Protein AF-A0A2P2HVM8-F1 (afdb_monomer_lite)

Organism: NCBI:txid1518452

Radius of gyration: 34.57 Å; chains: 1; bounding box: 79×68×115 Å

Foldseek 3Di:
DVVVVVVVVVVVVVVVVVVVVVVVVVVVVVVVVVVVVVVVVVVVVVVVVVVVVVVVVVVVVVVVVVVVVVVVVVVVVVVVVVVVVVVVPDDDDDDDDDDDDDDDDPVVVVVVVVVVVPQDPVNVVVVVVVVCCVLPPDDDPPPDDPVRVVVVVVVVVVVVVVVVVVVVVVVVVVVVVVVVVVVVLVVVLQVQLVVCVVVVHHSCQRVDPDHHDDD

Sequence (215 aa):
MKMSELDEQLAEYIAEWRKQRQKEEDELNKLKDKQAKRKILRAEEEKKLSEQKRSEEERKMREESDRKAREQEEKRKRLEEVEKKRQAMMKPSDGVKKFGAKGGDKLSNIQAAKSELGKTKEQLAEEKVIAMSIRVQPLNLDGLQPSQLRSKADAMWILVVKLETEKYDMEERMKRQDYDLKELRERQKQQLRQKALKKGLDVEALTGKHPPKIQ

InterPro domains:
  IPR001978 Troponin [PF00992] (109-186)
  IPR027707 Troponin T [PTHR11521] (5-199)
  IPR038077 Troponin domain superfamily [G3DSA:1.20.5.350] (104-205)
  IPR038077 Troponin domain superfamily [SSF90250] (105-215)

Secondary structure (DSSP, 8-state):
-HHHHHHHHHHHHHHHHHHHHHHHHHHHHHHHHHHHHHHHHHHHHHHHHHHHHHHHHHHHHHHHHHHHHHHHHHHHHHHHHHHHHHHTT---------------TTSHHHHHHHHHTT--HHHHHHHHHHHHHHHS-----TT--HHHHHHHHHHHHHHHHHHHHHHHHHHHHHHHHHHHHHHHHHHHHHHHHHHHHHTT--TTTTTSSSPPPP-

pLDDT: mean 78.26, std 15.84, range [29.64, 95.06]

Structure (mmCIF, N/CA/C/O backbone):
data_AF-A0A2P2HVM8-F1
#
_entry.id   AF-A0A2P2HVM8-F1
#
loop_
_atom_site.group_PDB
_atom_site.id
_atom_site.type_symbol
_atom_site.label_atom_id
_atom_site.label_alt_id
_atom_site.label_comp_id
_atom_site.label_asym_id
_atom_site.label_entity_id
_atom_site.label_seq_id
_atom_site.pdbx_PDB_ins_code
_atom_site.Cartn_x
_atom_site.Cartn_y
_atom_site.Cartn_z
_atom_site.occupancy
_atom_site.B_iso_or_equiv
_atom_site.auth_seq_id
_atom_site.auth_comp_id
_atom_site.auth_asym_id
_atom_site.auth_atom_id
_atom_site.pdbx_PDB_model_num
ATOM 1 N N . MET A 1 1 ? -2.941 -19.380 -60.100 1.00 56.53 1 MET A N 1
ATOM 2 C CA . MET A 1 1 ? -3.760 -20.023 -59.050 1.00 56.53 1 MET A CA 1
ATOM 3 C C . MET A 1 1 ? -3.026 -20.050 -57.713 1.00 56.53 1 MET A C 1
ATOM 5 O O . MET A 1 1 ? -3.445 -19.313 -56.846 1.00 56.53 1 MET A O 1
ATOM 9 N N . LYS A 1 2 ? -1.874 -20.721 -57.557 1.00 57.56 2 LYS A N 1
ATOM 10 C CA . LYS A 1 2 ? -1.161 -20.785 -56.254 1.00 57.56 2 LYS A CA 1
ATOM 11 C C . LYS A 1 2 ? -0.742 -19.447 -55.610 1.00 57.56 2 LYS A C 1
ATOM 13 O O . LYS A 1 2 ? -0.613 -19.388 -54.398 1.00 57.56 2 LYS A O 1
ATOM 18 N N . MET A 1 3 ? -0.495 -18.394 -56.395 1.00 57.78 3 MET A N 1
ATOM 19 C CA . MET A 1 3 ? -0.143 -17.072 -55.845 1.00 57.78 3 MET A CA 1
ATOM 20 C C . MET A 1 3 ? -1.360 -16.322 -55.286 1.00 57.78 3 MET A C 1
ATOM 22 O O . MET A 1 3 ? -1.223 -15.656 -54.272 1.00 57.78 3 MET A O 1
ATOM 26 N N . SER A 1 4 ? -2.554 -16.483 -55.876 1.00 72.31 4 SER A N 1
ATOM 27 C CA . SER A 1 4 ? -3.752 -15.804 -55.363 1.00 72.31 4 SER A CA 1
ATOM 28 C C . SER A 1 4 ? -4.250 -16.431 -54.064 1.00 72.31 4 SER A C 1
ATOM 30 O O . SER A 1 4 ? -4.659 -15.700 -53.181 1.00 72.31 4 SER A O 1
ATOM 32 N N . GLU A 1 5 ? -4.151 -17.757 -53.912 1.00 76.12 5 GLU A N 1
ATOM 33 C CA . GLU A 1 5 ? -4.476 -18.448 -52.650 1.00 76.12 5 GLU A CA 1
ATOM 34 C C . GLU A 1 5 ? -3.560 -18.005 -51.498 1.00 76.12 5 GLU A C 1
ATOM 36 O O . GLU A 1 5 ? -4.005 -17.883 -50.360 1.00 76.12 5 GLU A O 1
ATOM 41 N N . LEU A 1 6 ? -2.283 -17.730 -51.789 1.00 76.94 6 LEU A N 1
ATOM 42 C CA . LEU A 1 6 ? -1.328 -17.242 -50.795 1.00 76.94 6 LEU A CA 1
ATOM 43 C C . LEU A 1 6 ? -1.627 -15.791 -50.383 1.00 76.94 6 LEU A C 1
ATOM 45 O O . LEU A 1 6 ? -1.553 -15.460 -49.200 1.00 76.94 6 LEU A O 1
ATOM 49 N N . ASP A 1 7 ? -1.998 -14.944 -51.346 1.00 82.56 7 ASP A N 1
ATOM 50 C CA . ASP A 1 7 ? -2.412 -13.561 -51.089 1.00 82.56 7 ASP A CA 1
ATOM 51 C C . ASP A 1 7 ? -3.722 -13.501 -50.279 1.00 82.56 7 ASP A C 1
ATO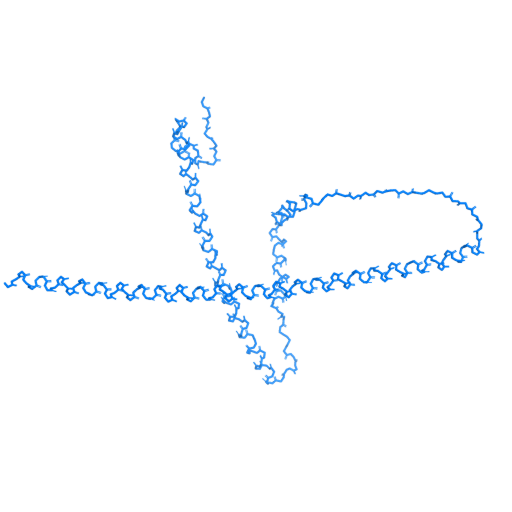M 53 O O . ASP A 1 7 ? -3.865 -12.664 -49.387 1.00 82.56 7 ASP A O 1
ATOM 57 N N . GLU A 1 8 ? -4.657 -14.419 -50.538 1.00 87.44 8 GLU A N 1
ATOM 58 C CA . GLU A 1 8 ? -5.935 -14.532 -49.825 1.00 87.44 8 GLU A CA 1
ATOM 59 C C . GLU A 1 8 ? -5.730 -14.996 -48.373 1.00 87.44 8 GLU A C 1
ATOM 61 O O . GLU A 1 8 ? -6.229 -14.361 -47.442 1.00 87.44 8 GLU A O 1
ATOM 66 N N . GLN A 1 9 ? -4.885 -16.011 -48.154 1.00 83.75 9 GLN A N 1
ATOM 67 C CA . GLN A 1 9 ? -4.488 -16.454 -46.810 1.00 83.75 9 GLN A CA 1
ATOM 68 C C . GLN A 1 9 ? -3.770 -15.355 -46.016 1.00 83.75 9 GLN A C 1
ATOM 70 O O . GLN A 1 9 ? -3.994 -15.195 -44.813 1.00 83.75 9 GLN A O 1
ATOM 75 N N . LEU A 1 10 ? -2.912 -14.568 -46.672 1.00 86.88 10 LEU A N 1
ATOM 76 C CA . LEU A 1 10 ? -2.232 -13.446 -46.030 1.00 86.88 10 LEU A CA 1
ATOM 77 C C . LEU A 1 10 ? -3.223 -12.334 -45.649 1.00 86.88 10 LEU A C 1
ATOM 79 O O . LEU A 1 10 ? -3.111 -11.754 -44.566 1.00 86.88 10 LEU A O 1
ATOM 83 N N . ALA A 1 11 ? -4.205 -12.049 -46.508 1.00 89.94 11 ALA A N 1
ATOM 84 C CA . ALA A 1 11 ? -5.253 -11.072 -46.234 1.00 89.94 11 ALA A CA 1
ATOM 85 C C . ALA A 1 11 ? -6.136 -11.489 -45.044 1.00 89.94 11 ALA A C 1
ATOM 87 O O . ALA A 1 11 ? -6.407 -10.659 -44.169 1.00 89.94 11 ALA A O 1
ATOM 88 N N . GLU A 1 12 ? -6.523 -12.765 -44.965 1.00 90.12 12 GLU A N 1
ATOM 89 C CA . GLU A 1 12 ? -7.270 -13.321 -43.830 1.00 90.12 12 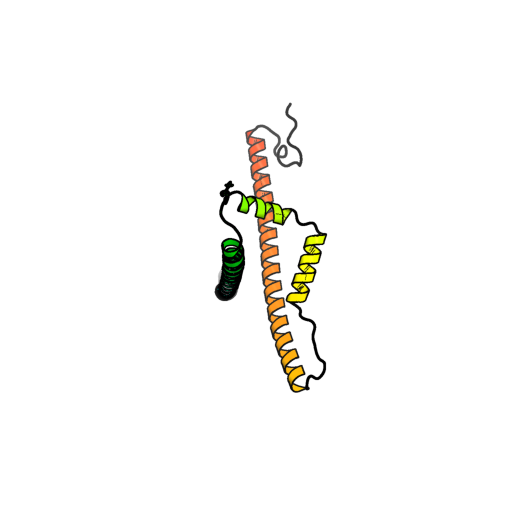GLU A CA 1
ATOM 90 C C . GLU A 1 12 ? -6.467 -13.248 -42.526 1.00 90.12 12 GLU A C 1
ATOM 92 O O . GLU A 1 12 ? -6.972 -12.740 -41.522 1.00 90.12 12 GLU A O 1
ATOM 97 N N . TYR A 1 13 ? -5.186 -13.632 -42.548 1.00 88.44 13 TYR A N 1
ATOM 98 C CA . TYR A 1 13 ? -4.311 -13.546 -41.375 1.00 88.44 13 TYR A CA 1
ATOM 99 C C . TYR A 1 13 ? -4.151 -12.103 -40.865 1.00 88.44 13 TYR A C 1
ATOM 101 O O . TYR A 1 13 ? -4.220 -11.839 -39.662 1.00 88.44 13 TYR A O 1
ATOM 109 N N . ILE A 1 14 ? -3.991 -11.132 -41.773 1.00 89.69 14 ILE A N 1
ATOM 110 C CA . ILE A 1 14 ? -3.923 -9.708 -41.411 1.00 89.69 14 ILE A CA 1
ATOM 111 C C . ILE A 1 14 ? -5.253 -9.232 -40.807 1.00 89.69 14 ILE A C 1
ATOM 113 O O . ILE A 1 14 ? -5.248 -8.454 -39.846 1.00 89.69 14 ILE A O 1
ATOM 117 N N . ALA A 1 15 ? -6.391 -9.676 -41.347 1.00 92.06 15 ALA A N 1
ATOM 118 C CA . ALA A 1 15 ? -7.710 -9.320 -40.835 1.00 92.06 15 ALA A CA 1
ATOM 119 C C . ALA A 1 15 ? -7.953 -9.892 -39.428 1.00 92.06 15 ALA A C 1
ATOM 121 O O . ALA A 1 15 ? -8.414 -9.164 -38.541 1.00 92.06 15 ALA A O 1
ATOM 122 N N . GLU A 1 16 ? -7.588 -11.153 -39.189 1.00 89.25 16 GLU A N 1
ATOM 123 C CA . GLU A 1 16 ? -7.661 -11.777 -37.865 1.00 89.25 16 GLU A CA 1
ATOM 124 C C . GLU A 1 16 ? -6.745 -11.086 -36.857 1.00 89.25 16 GLU A C 1
ATOM 126 O O . GLU A 1 16 ? -7.190 -10.738 -35.761 1.00 89.25 16 GLU A O 1
ATOM 131 N N . TRP A 1 17 ? -5.504 -10.782 -37.245 1.00 91.19 17 TRP A N 1
ATOM 132 C CA . TRP A 1 17 ? -4.561 -10.073 -36.384 1.00 91.19 17 TRP A CA 1
ATOM 133 C C . TRP A 1 17 ? -5.072 -8.683 -35.982 1.00 91.19 17 TRP A C 1
ATOM 135 O O . TRP A 1 17 ? -5.013 -8.309 -34.808 1.00 91.19 17 TRP A O 1
ATOM 145 N N . ARG A 1 18 ? -5.646 -7.922 -36.925 1.00 90.75 18 ARG A N 1
ATOM 146 C CA . ARG A 1 18 ? -6.274 -6.620 -36.631 1.00 90.75 18 ARG A CA 1
ATOM 147 C C . ARG A 1 18 ? -7.452 -6.764 -35.674 1.00 90.75 18 ARG A C 1
ATOM 149 O O . ARG A 1 18 ? -7.577 -5.978 -34.740 1.00 90.75 18 ARG A O 1
ATOM 156 N N . LYS A 1 19 ? -8.297 -7.777 -35.877 1.00 93.44 19 LYS A N 1
ATOM 157 C CA . LYS A 1 19 ? -9.454 -8.054 -35.016 1.00 93.44 19 LYS A CA 1
ATOM 158 C C . LYS A 1 19 ? -9.028 -8.433 -33.599 1.00 93.44 19 LYS A C 1
ATOM 160 O O . LYS A 1 19 ? -9.668 -8.009 -32.639 1.00 93.44 19 LYS A O 1
ATOM 165 N N . GLN A 1 20 ? -7.959 -9.212 -33.461 1.00 84.69 20 GLN A N 1
ATOM 166 C CA . GLN A 1 20 ? -7.423 -9.602 -32.162 1.00 84.69 20 GLN A CA 1
ATOM 167 C C . GLN A 1 20 ? -6.792 -8.414 -31.435 1.00 84.69 20 GLN A C 1
ATOM 169 O O . GLN A 1 20 ? -7.140 -8.154 -30.285 1.00 84.69 20 GLN A O 1
ATOM 174 N N . ARG A 1 21 ? -5.982 -7.615 -32.137 1.00 88.94 21 ARG A N 1
ATOM 175 C CA . ARG A 1 21 ? -5.412 -6.375 -31.599 1.00 88.94 21 ARG A CA 1
ATOM 176 C C . ARG A 1 21 ? -6.492 -5.395 -31.138 1.00 88.94 21 ARG A C 1
ATOM 178 O O . ARG A 1 21 ? -6.374 -4.841 -30.052 1.00 88.94 21 ARG A O 1
ATOM 185 N N . GLN A 1 22 ? -7.559 -5.223 -31.922 1.00 90.94 22 GLN A N 1
ATOM 186 C CA . GLN A 1 22 ? -8.674 -4.347 -31.554 1.00 90.94 22 GLN A CA 1
ATOM 187 C C . GLN A 1 22 ? -9.371 -4.821 -30.272 1.00 90.94 22 GLN A C 1
ATOM 189 O O . GLN A 1 22 ? -9.660 -4.011 -29.397 1.00 90.94 22 GLN A O 1
ATOM 194 N N . LYS A 1 23 ? -9.607 -6.132 -30.125 1.00 91.12 23 LYS A N 1
ATOM 195 C CA . LYS A 1 23 ? -10.194 -6.692 -28.898 1.00 91.12 23 LYS A CA 1
ATOM 196 C C . LYS A 1 23 ? -9.308 -6.446 -27.677 1.00 91.12 23 LYS A C 1
ATOM 198 O O . LYS A 1 23 ? -9.816 -6.025 -26.642 1.00 91.12 23 LYS A O 1
ATOM 203 N N . GLU A 1 24 ? -8.005 -6.688 -27.803 1.00 82.88 24 GLU A N 1
ATOM 204 C CA . GLU A 1 24 ? -7.044 -6.454 -26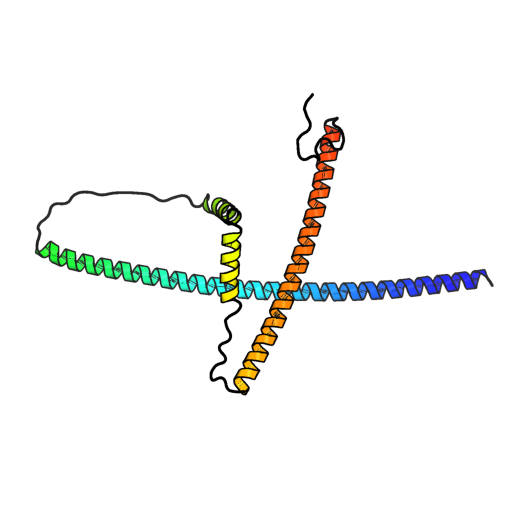.720 1.00 82.88 24 GLU A CA 1
ATOM 205 C C . GLU A 1 24 ? -6.972 -4.969 -26.337 1.00 82.88 24 GLU A C 1
ATOM 207 O O . GLU A 1 24 ? -6.933 -4.627 -25.154 1.00 82.88 24 GLU A O 1
ATOM 212 N N . GLU A 1 25 ? -7.012 -4.071 -27.322 1.00 87.12 25 GLU A N 1
ATOM 213 C CA . GLU A 1 25 ? -7.009 -2.626 -27.099 1.00 87.12 25 GLU A CA 1
ATOM 214 C C . GLU A 1 25 ? -8.298 -2.141 -26.414 1.00 87.12 25 GLU A C 1
ATOM 216 O O . GLU A 1 25 ? -8.236 -1.370 -25.451 1.00 87.12 25 GLU A O 1
ATOM 221 N N . ASP A 1 26 ? -9.460 -2.652 -26.832 1.00 91.38 26 ASP A N 1
ATOM 222 C CA . ASP A 1 26 ? -10.754 -2.343 -26.216 1.00 91.38 26 ASP A CA 1
ATOM 223 C C . ASP A 1 26 ? -10.827 -2.840 -24.761 1.00 91.38 26 ASP A C 1
ATOM 225 O O . ASP A 1 26 ? -11.353 -2.149 -23.880 1.00 91.38 26 ASP A O 1
ATOM 229 N N . GLU A 1 27 ? -10.297 -4.033 -24.474 1.00 89.62 27 GLU A N 1
ATOM 230 C CA . GLU A 1 27 ? -10.205 -4.563 -23.110 1.00 89.62 27 GLU A CA 1
ATOM 231 C C . GLU A 1 27 ? -9.251 -3.740 -22.243 1.00 89.62 27 GLU A C 1
ATOM 233 O O . GLU A 1 27 ? -9.595 -3.382 -21.109 1.00 89.62 27 GLU A O 1
ATOM 238 N N . LEU A 1 28 ? -8.091 -3.363 -22.786 1.00 85.69 28 LEU A N 1
ATOM 239 C CA . LEU A 1 28 ? -7.129 -2.513 -22.094 1.00 85.69 28 LEU A CA 1
ATOM 240 C C . LEU A 1 28 ? -7.728 -1.140 -21.762 1.00 85.69 28 LEU A C 1
ATOM 242 O O . LEU A 1 28 ? -7.557 -0.651 -20.640 1.00 85.69 28 LEU A O 1
ATOM 246 N N . ASN A 1 29 ? -8.465 -0.531 -22.693 1.00 88.19 29 ASN A N 1
ATOM 247 C CA . ASN A 1 29 ? -9.156 0.735 -22.449 1.00 88.19 29 ASN A CA 1
ATOM 248 C C . ASN A 1 29 ? -10.239 0.597 -21.374 1.00 88.19 29 ASN A C 1
ATOM 250 O O . ASN A 1 29 ? -10.267 1.394 -20.435 1.00 88.19 29 ASN A O 1
ATOM 254 N N . LYS A 1 30 ? -11.062 -0.459 -21.412 1.00 91.75 30 LYS A N 1
ATOM 255 C CA . LYS A 1 30 ? -12.060 -0.719 -20.356 1.00 91.75 30 LYS A CA 1
ATOM 256 C C . LYS A 1 30 ? -11.423 -0.865 -18.972 1.00 91.75 30 LYS A C 1
ATOM 258 O O . LYS A 1 30 ? -11.998 -0.414 -17.977 1.00 91.75 30 LYS A O 1
ATOM 263 N N . LEU A 1 31 ? -10.255 -1.503 -18.880 1.00 87.06 31 LEU A N 1
ATOM 264 C CA . LEU A 1 31 ? -9.521 -1.643 -17.619 1.00 87.06 31 LEU A CA 1
ATOM 265 C C . LEU A 1 31 ? -8.972 -0.301 -17.126 1.00 87.06 31 LEU A C 1
ATOM 267 O O . LEU A 1 31 ? -9.136 0.021 -15.945 1.00 87.06 31 LEU A O 1
ATOM 271 N N . LYS A 1 32 ? -8.394 0.509 -18.019 1.00 88.00 32 LYS A N 1
ATOM 272 C CA . LYS A 1 32 ? -7.922 1.864 -17.695 1.00 88.00 32 LYS A CA 1
ATOM 273 C C . LYS A 1 32 ? -9.061 2.767 -17.224 1.00 88.00 32 LYS A C 1
ATOM 275 O O . LYS A 1 32 ? -8.906 3.439 -16.206 1.00 88.00 32 LYS A O 1
ATOM 280 N N . ASP A 1 33 ? -10.224 2.711 -17.867 1.00 88.00 33 ASP A N 1
ATOM 281 C CA . ASP A 1 33 ? -11.404 3.482 -17.463 1.00 88.00 33 ASP A CA 1
ATOM 282 C C . ASP A 1 33 ? -11.918 3.072 -16.080 1.00 88.00 33 ASP A C 1
ATOM 284 O O . ASP A 1 33 ? -12.237 3.922 -15.244 1.00 88.00 33 ASP A O 1
ATOM 288 N N . LYS A 1 34 ? -11.962 1.765 -15.789 1.00 89.69 34 LYS A N 1
ATOM 289 C CA . LYS A 1 34 ? -12.308 1.271 -14.446 1.00 89.69 34 LYS A CA 1
ATOM 290 C C . LYS A 1 34 ? -11.301 1.751 -13.404 1.00 89.69 34 LYS A C 1
ATOM 292 O O . LYS A 1 34 ? -11.705 2.172 -12.319 1.00 89.69 34 LYS A O 1
ATOM 297 N N . GLN A 1 35 ? -10.008 1.715 -13.720 1.00 81.75 35 GLN A N 1
ATOM 298 C CA . GLN A 1 35 ? -8.958 2.189 -12.822 1.00 81.75 35 GLN A CA 1
ATOM 299 C C . GLN A 1 35 ? -9.061 3.702 -12.579 1.00 81.75 35 GLN A C 1
ATOM 301 O O . GLN A 1 35 ? -8.945 4.143 -11.434 1.00 81.75 35 GLN A O 1
ATOM 306 N N . ALA A 1 36 ? -9.343 4.490 -13.621 1.00 88.25 36 ALA A N 1
ATOM 307 C CA . ALA A 1 36 ? -9.556 5.931 -13.526 1.00 88.25 36 ALA A CA 1
ATOM 308 C C . ALA A 1 36 ? -10.772 6.265 -12.648 1.00 88.25 36 ALA A C 1
ATOM 310 O O . ALA A 1 36 ? -10.650 7.059 -11.715 1.00 88.25 36 ALA A O 1
ATOM 311 N N . LYS A 1 37 ? -11.910 5.588 -12.856 1.00 91.00 37 LYS A N 1
ATOM 312 C CA . LYS A 1 37 ? -13.113 5.751 -12.019 1.00 91.00 37 LYS A CA 1
ATOM 313 C C . LYS A 1 37 ? -12.851 5.404 -10.552 1.00 91.00 37 LYS A C 1
ATOM 315 O O . LYS A 1 37 ? -13.228 6.169 -9.670 1.00 91.00 37 LYS A O 1
ATOM 320 N N . ARG A 1 38 ? -12.145 4.299 -10.279 1.00 87.00 38 ARG A N 1
ATOM 321 C CA . ARG A 1 38 ? -11.741 3.927 -8.908 1.00 87.00 38 ARG A CA 1
ATOM 322 C C . ARG A 1 38 ? -10.824 4.972 -8.277 1.00 87.00 38 ARG A C 1
ATOM 324 O O . ARG A 1 38 ? -10.959 5.265 -7.096 1.00 87.00 38 ARG A O 1
ATOM 331 N N . LYS A 1 39 ? -9.905 5.553 -9.052 1.00 89.12 39 LYS A N 1
ATOM 332 C CA . LYS A 1 39 ? -9.006 6.607 -8.566 1.00 89.12 39 LYS A CA 1
ATOM 333 C C . LYS A 1 39 ? -9.770 7.870 -8.166 1.00 89.12 39 LYS A C 1
ATOM 335 O O . LYS A 1 39 ? -9.436 8.449 -7.139 1.00 89.12 39 LYS A O 1
ATOM 340 N N . ILE A 1 40 ? -10.780 8.262 -8.943 1.00 85.44 40 ILE A N 1
ATOM 341 C CA . ILE A 1 40 ? -11.636 9.419 -8.637 1.00 85.44 40 ILE A CA 1
ATOM 342 C C . ILE A 1 40 ? -12.445 9.163 -7.361 1.00 85.44 40 ILE A C 1
ATOM 344 O O . ILE A 1 40 ? -12.362 9.961 -6.434 1.00 85.44 40 ILE A O 1
ATOM 348 N N . LEU A 1 41 ? -13.124 8.014 -7.265 1.00 81.00 41 LEU A N 1
ATOM 349 C CA . LEU A 1 41 ? -13.881 7.628 -6.066 1.00 81.00 41 LEU A CA 1
ATOM 350 C C . LEU A 1 41 ? -13.007 7.615 -4.805 1.00 81.00 41 LEU A C 1
ATOM 352 O O . LEU A 1 41 ? -13.392 8.159 -3.775 1.00 81.00 41 LEU A O 1
ATOM 356 N N . ARG A 1 42 ? -11.790 7.065 -4.901 1.00 81.56 42 ARG A N 1
ATOM 357 C CA . ARG A 1 42 ? -10.829 7.086 -3.791 1.00 81.56 42 ARG A CA 1
ATOM 358 C C . ARG A 1 42 ? -10.431 8.503 -3.384 1.00 81.56 42 ARG A C 1
ATOM 360 O O . ARG A 1 42 ? -10.345 8.780 -2.194 1.00 81.56 42 ARG A O 1
ATOM 367 N N . ALA A 1 43 ? -10.191 9.389 -4.349 1.00 85.31 43 ALA A N 1
ATOM 368 C CA . ALA A 1 43 ? -9.840 10.776 -4.056 1.00 85.31 43 ALA A CA 1
ATOM 369 C C . ALA A 1 43 ? -10.993 11.524 -3.361 1.00 85.31 43 ALA A C 1
ATOM 371 O O . ALA A 1 43 ? -10.748 12.322 -2.457 1.00 85.31 43 ALA A O 1
ATOM 372 N N . GLU A 1 44 ? -12.242 11.250 -3.741 1.00 88.06 44 GLU A N 1
ATOM 373 C CA . GLU A 1 44 ? -13.423 11.823 -3.085 1.00 88.06 44 GLU A CA 1
ATOM 374 C C . GLU A 1 44 ? -13.614 11.295 -1.657 1.00 88.06 44 GLU A C 1
ATOM 376 O O . GLU A 1 44 ? -13.866 12.083 -0.743 1.00 88.06 44 GLU A O 1
ATOM 381 N N . GLU A 1 45 ? -13.442 9.990 -1.429 1.00 79.00 45 GLU A N 1
ATOM 382 C CA . GLU A 1 45 ? -13.529 9.406 -0.085 1.00 79.00 45 GLU A CA 1
ATOM 383 C C . GLU A 1 45 ? -12.403 9.884 0.838 1.00 79.00 45 GLU A C 1
ATOM 385 O O . GLU A 1 45 ? -12.662 10.232 1.991 1.00 79.00 45 GLU A O 1
ATOM 390 N N . GLU A 1 46 ? -11.165 9.956 0.341 1.00 84.06 46 GLU A N 1
ATOM 391 C CA . GLU A 1 46 ? -10.022 10.463 1.105 1.00 84.06 46 GLU A CA 1
ATOM 392 C C . GLU A 1 46 ? -10.221 11.934 1.481 1.00 84.06 46 GLU A C 1
ATOM 394 O O . GLU A 1 46 ? -9.990 12.318 2.631 1.00 84.06 46 GLU A O 1
ATOM 399 N N . LYS A 1 47 ? -10.740 12.746 0.550 1.00 90.06 47 LYS A N 1
ATOM 400 C CA . LYS A 1 47 ? -11.098 14.141 0.818 1.00 90.06 47 LYS A CA 1
ATOM 401 C C . LYS A 1 47 ? -12.177 14.240 1.898 1.00 90.06 47 LYS A C 1
ATOM 403 O O . LYS A 1 47 ? -12.007 15.004 2.844 1.00 90.06 47 LYS A O 1
ATOM 408 N N . LYS A 1 48 ? -13.238 13.433 1.811 1.00 90.44 48 LYS A N 1
ATOM 409 C CA . LYS A 1 48 ? -14.323 13.414 2.804 1.00 90.44 48 LYS A CA 1
ATOM 410 C C . LYS A 1 48 ? -13.832 12.984 4.190 1.00 90.44 48 LYS A C 1
ATOM 412 O O . LYS A 1 48 ? -14.209 13.592 5.189 1.00 90.44 48 LYS A O 1
ATOM 417 N N . LEU A 1 49 ? -12.973 11.967 4.261 1.00 79.44 49 LEU A N 1
ATOM 418 C CA . LEU A 1 49 ? -12.399 11.495 5.522 1.00 79.44 49 LEU A CA 1
ATOM 419 C C . LEU A 1 49 ? -11.424 12.520 6.123 1.00 79.44 49 LEU A C 1
ATOM 421 O O . LEU A 1 49 ? -11.415 12.724 7.336 1.00 79.44 49 LEU A O 1
ATOM 425 N N . SER A 1 50 ? -10.617 13.179 5.288 1.00 84.88 50 SER A N 1
ATOM 426 C CA . SER A 1 50 ? -9.726 14.263 5.712 1.00 84.88 50 SER A CA 1
ATOM 427 C C . SER A 1 50 ? -10.514 15.456 6.260 1.00 84.88 50 SER A C 1
ATOM 429 O O . SER A 1 50 ? -10.159 15.993 7.307 1.00 84.88 50 SER A O 1
ATOM 431 N N . GLU A 1 51 ? -11.617 15.822 5.609 1.00 87.25 51 GLU A N 1
ATOM 432 C CA . GLU A 1 51 ? -12.497 16.911 6.036 1.00 87.25 51 GLU A CA 1
ATOM 433 C C . GLU A 1 51 ? -13.225 16.584 7.350 1.00 87.25 51 GLU A C 1
ATOM 435 O O . GLU A 1 51 ? -13.275 17.425 8.248 1.00 87.25 51 GLU A O 1
ATOM 440 N N . GLN A 1 52 ? -13.683 15.338 7.531 1.00 81.56 52 GLN A N 1
ATOM 441 C CA . GLN A 1 52 ? -14.230 14.865 8.809 1.00 81.56 52 GLN A CA 1
ATOM 442 C C . GLN A 1 52 ? -13.197 14.920 9.940 1.00 81.56 52 GLN A C 1
ATOM 444 O O . GLN A 1 52 ? -13.489 15.467 11.002 1.00 81.56 52 GLN A O 1
ATOM 449 N N . LYS A 1 53 ? -11.973 14.421 9.712 1.00 84.75 53 LYS A N 1
ATOM 450 C CA . LYS A 1 53 ? -10.898 14.484 10.716 1.00 84.75 53 LYS A CA 1
ATOM 451 C C . LYS A 1 53 ? -10.548 15.919 11.091 1.00 84.75 53 LYS A C 1
ATOM 453 O O . LYS A 1 53 ? -10.426 16.222 12.272 1.00 84.75 53 LYS A O 1
ATOM 458 N N . ARG A 1 54 ? -10.439 16.807 10.100 1.00 86.00 54 ARG A N 1
ATOM 459 C CA . ARG A 1 54 ? -10.146 18.224 10.332 1.00 86.00 54 ARG A CA 1
ATOM 460 C C . ARG A 1 54 ? -11.249 18.908 11.140 1.00 86.00 54 ARG A C 1
ATOM 462 O O . ARG A 1 54 ? -10.943 19.646 12.067 1.00 86.00 54 ARG A O 1
ATOM 469 N N . SER A 1 55 ? -12.516 18.627 10.835 1.00 82.88 55 SER A N 1
ATOM 470 C CA . SER A 1 55 ? -13.652 19.162 11.593 1.00 82.88 55 SER A CA 1
ATOM 471 C C . SER A 1 55 ? -13.674 18.661 13.044 1.00 82.88 55 SER A C 1
ATOM 473 O O . SER A 1 55 ? -13.932 19.439 13.963 1.00 82.88 55 SER A O 1
ATOM 475 N N . GLU A 1 56 ? -13.352 17.386 13.283 1.00 79.12 56 GLU A N 1
ATOM 476 C CA . GLU A 1 56 ? -13.253 16.832 14.638 1.00 79.12 56 GLU A CA 1
ATOM 477 C C . GLU A 1 56 ? -12.057 17.383 15.425 1.00 79.12 56 GLU A C 1
ATOM 479 O O . GLU A 1 56 ? -12.190 17.665 16.618 1.00 79.12 56 GLU A O 1
ATOM 484 N N . GLU A 1 57 ? -10.901 17.559 14.780 1.00 80.75 57 GLU A N 1
ATOM 485 C CA . GLU A 1 57 ? -9.725 18.196 15.382 1.00 80.75 57 GLU A CA 1
ATOM 486 C C . GLU A 1 57 ? -9.999 19.663 15.724 1.00 80.75 57 GLU A C 1
ATOM 488 O O . GLU A 1 57 ? -9.715 20.087 16.843 1.00 80.75 57 GLU A O 1
ATOM 493 N N . GLU A 1 58 ? -10.625 20.424 14.823 1.00 82.69 58 GLU A N 1
ATOM 494 C CA . GLU A 1 58 ? -11.037 21.806 15.093 1.00 82.69 58 GLU A CA 1
ATOM 495 C C . GLU A 1 58 ? -12.057 21.879 16.241 1.00 82.69 58 GLU A C 1
ATOM 497 O O . GLU A 1 58 ? -11.950 22.760 17.100 1.00 82.69 58 GLU A O 1
ATOM 502 N N . ARG A 1 59 ? -12.997 20.926 16.334 1.00 85.94 59 ARG A N 1
ATOM 503 C CA . ARG A 1 59 ? -13.942 20.846 17.461 1.00 85.94 59 ARG A CA 1
ATOM 504 C C . ARG A 1 59 ? -13.225 20.575 18.785 1.00 85.94 59 ARG A C 1
ATOM 506 O O . ARG A 1 59 ? -13.470 21.289 19.755 1.00 85.94 59 ARG A O 1
ATOM 513 N N . LYS A 1 60 ? -12.303 19.607 18.820 1.00 81.50 60 LYS A N 1
ATOM 514 C CA . LYS A 1 60 ? -11.502 19.288 20.017 1.00 81.50 60 LYS A CA 1
ATOM 515 C C . LYS A 1 60 ? -10.609 20.453 20.439 1.00 81.50 60 LYS A C 1
ATOM 517 O O . LYS A 1 60 ? -10.553 20.774 21.622 1.00 81.50 60 LYS A O 1
ATOM 522 N N . MET A 1 61 ? -9.965 21.124 19.486 1.00 80.31 61 MET A N 1
ATOM 523 C CA . MET A 1 61 ? -9.142 22.306 19.753 1.00 80.31 61 MET A CA 1
ATOM 524 C C . MET A 1 61 ? -9.971 23.457 20.329 1.00 80.31 61 MET A C 1
ATOM 526 O O . MET A 1 61 ? -9.519 24.145 21.246 1.00 80.31 61 MET A O 1
ATOM 530 N N . ARG A 1 62 ? -11.200 23.652 19.837 1.00 82.38 62 ARG A N 1
ATOM 531 C CA . ARG A 1 62 ? -12.117 24.665 20.370 1.00 82.38 62 ARG A CA 1
ATOM 532 C C . ARG A 1 62 ? -12.568 24.326 21.791 1.00 82.38 62 ARG A C 1
ATOM 534 O O . ARG A 1 62 ? -12.472 25.188 22.661 1.00 82.38 62 ARG A O 1
ATOM 541 N N . GLU A 1 63 ? -12.967 23.078 22.041 1.00 82.12 63 GLU A N 1
ATOM 542 C CA . GLU A 1 63 ? -13.342 22.577 23.373 1.00 82.12 63 GLU A CA 1
ATOM 543 C C . GLU A 1 63 ? -12.186 22.679 24.384 1.00 82.12 63 GLU A C 1
ATOM 545 O O . GLU A 1 63 ? -12.396 23.079 25.530 1.00 82.12 63 GLU A O 1
ATOM 550 N N . GLU A 1 64 ? -10.950 22.383 23.973 1.00 79.12 64 GLU A N 1
ATOM 551 C CA . GLU A 1 64 ? -9.771 22.510 24.833 1.00 79.12 64 GLU A CA 1
ATOM 552 C C . GLU A 1 64 ? -9.412 23.978 25.109 1.00 79.12 64 GLU A C 1
ATOM 554 O O . GLU A 1 64 ? -9.053 24.321 26.240 1.00 79.12 64 GLU A O 1
ATOM 559 N N . SER A 1 65 ? -9.569 24.867 24.120 1.00 78.50 65 SER A N 1
ATOM 560 C CA . SER A 1 65 ? -9.383 26.308 24.327 1.00 78.50 65 SER A CA 1
ATOM 561 C C . SER A 1 65 ? -10.433 26.894 25.278 1.00 78.50 65 SER A C 1
ATOM 563 O O . SER A 1 65 ? -10.073 27.660 26.172 1.00 78.50 65 SER A O 1
ATOM 565 N N . ASP A 1 66 ? -11.692 26.456 25.171 1.00 79.62 66 ASP A N 1
ATOM 566 C CA . ASP A 1 66 ? -12.785 26.879 26.049 1.00 79.62 66 ASP A CA 1
ATOM 567 C C . ASP A 1 66 ? -12.599 26.333 27.470 1.00 79.62 66 ASP A C 1
ATOM 569 O O . ASP A 1 66 ? -12.793 27.064 28.443 1.00 79.62 66 ASP A O 1
ATOM 573 N N . ARG A 1 67 ? -12.160 25.074 27.624 1.00 80.94 67 ARG A N 1
ATOM 574 C CA . ARG A 1 67 ? -11.823 24.501 28.938 1.00 80.94 67 ARG A CA 1
ATOM 575 C C . ARG A 1 67 ? -10.687 25.279 29.595 1.00 80.94 67 ARG A C 1
ATOM 577 O O . ARG A 1 67 ? -10.792 25.663 30.757 1.00 80.94 67 ARG A O 1
ATOM 584 N N . LYS A 1 68 ? -9.629 25.576 28.838 1.00 83.50 68 LYS A N 1
ATOM 585 C CA . LYS A 1 68 ? -8.478 26.343 29.327 1.00 83.50 68 LYS A CA 1
ATOM 586 C C . LYS A 1 68 ? -8.850 27.788 29.673 1.00 83.50 68 LYS A C 1
ATOM 588 O O . LYS A 1 68 ? -8.343 28.310 30.662 1.00 83.50 68 LYS A O 1
ATOM 593 N N . ALA A 1 69 ? -9.744 28.419 28.911 1.00 79.62 69 ALA A N 1
ATOM 594 C CA . ALA A 1 69 ? -10.267 29.748 29.219 1.00 79.62 69 ALA A CA 1
ATOM 595 C C . ALA A 1 69 ? -11.098 29.747 30.514 1.00 79.62 69 ALA A C 1
ATOM 597 O O . ALA A 1 69 ? -10.883 30.605 31.368 1.00 79.62 69 ALA A O 1
ATOM 598 N N . ARG A 1 70 ? -11.965 28.743 30.717 1.00 80.12 70 ARG A N 1
ATOM 599 C CA . ARG A 1 70 ? -12.745 28.575 31.958 1.00 80.12 70 ARG A CA 1
ATOM 600 C C . ARG A 1 70 ? -11.854 28.320 33.173 1.00 80.12 70 ARG A C 1
ATOM 602 O O . ARG A 1 70 ? -12.032 28.969 34.197 1.00 80.12 70 ARG A O 1
ATOM 609 N N . GLU A 1 71 ? -10.845 27.457 33.048 1.00 79.69 71 GLU A N 1
ATOM 610 C CA . GLU A 1 71 ? -9.865 27.207 34.117 1.00 79.69 71 GLU A CA 1
ATOM 611 C C . GLU A 1 71 ? -9.037 28.460 34.454 1.00 79.69 71 GLU A C 1
ATOM 613 O O . GLU A 1 71 ? -8.683 28.687 35.614 1.00 79.69 71 GLU A O 1
ATOM 618 N N . GLN A 1 72 ? -8.711 29.292 33.457 1.00 77.06 72 GLN A N 1
ATOM 619 C CA . GLN A 1 72 ? -8.037 30.573 33.680 1.00 77.06 72 GLN A CA 1
ATOM 620 C C . GLN A 1 72 ? -8.957 31.598 34.349 1.00 77.06 72 GLN A C 1
ATOM 622 O O . GLN A 1 72 ? -8.503 32.305 35.248 1.00 77.06 72 GLN A O 1
ATOM 627 N N . GLU A 1 73 ? -10.232 31.669 33.967 1.00 78.44 73 GLU A N 1
ATOM 628 C CA . GLU A 1 73 ? -11.209 32.557 34.601 1.00 78.44 73 GLU A CA 1
ATOM 629 C C . GLU A 1 73 ? -11.492 32.144 36.053 1.00 78.44 73 GLU A C 1
ATOM 631 O O . GLU A 1 73 ? -11.515 32.994 36.941 1.00 78.44 73 GLU A O 1
ATOM 636 N N . GLU A 1 74 ? -11.614 30.844 36.327 1.00 78.81 74 GLU A N 1
ATOM 637 C CA . GLU A 1 74 ? -11.816 30.310 37.676 1.00 78.81 74 GLU A CA 1
ATOM 638 C C . GLU A 1 74 ? -10.582 30.527 38.565 1.00 78.81 74 GLU A C 1
ATOM 640 O O . GLU A 1 74 ? -10.704 30.965 39.711 1.00 78.81 74 GLU A O 1
ATOM 645 N N . LYS A 1 75 ? -9.367 30.334 38.027 1.00 79.31 75 LYS A N 1
ATOM 646 C CA . LYS A 1 75 ? -8.126 30.702 38.729 1.00 79.31 75 LYS A CA 1
ATOM 647 C C . LYS A 1 75 ? -8.030 32.205 38.982 1.00 79.31 75 LYS A C 1
ATOM 649 O O . LYS A 1 75 ? -7.589 32.583 40.064 1.00 79.31 75 LYS A O 1
ATOM 654 N N . ARG A 1 76 ? -8.446 33.059 38.037 1.00 76.12 76 ARG A N 1
ATOM 655 C CA . ARG A 1 76 ? -8.488 34.517 38.246 1.00 76.12 76 ARG A CA 1
ATOM 656 C C . ARG A 1 76 ? -9.492 34.892 39.331 1.00 76.12 76 ARG A C 1
ATOM 658 O O . ARG A 1 76 ? -9.099 35.617 40.231 1.00 76.12 76 ARG A O 1
ATOM 665 N N . LYS A 1 77 ? -10.710 34.337 39.325 1.00 76.94 77 LYS A N 1
ATOM 666 C CA . LYS A 1 77 ? -11.709 34.567 40.387 1.00 76.94 77 LYS A CA 1
ATOM 667 C C . LYS A 1 77 ? -11.220 34.088 41.752 1.00 76.94 77 LYS A C 1
ATOM 669 O O . LYS A 1 77 ? -11.359 34.806 42.732 1.00 76.94 77 LYS A O 1
ATOM 674 N N . ARG A 1 78 ? -10.570 32.922 41.824 1.00 77.19 78 ARG A N 1
ATOM 675 C CA . ARG A 1 78 ? -9.998 32.405 43.077 1.00 77.19 78 ARG A CA 1
ATOM 676 C C . ARG A 1 78 ? -8.846 33.268 43.593 1.00 77.19 78 ARG A C 1
ATOM 678 O O . ARG A 1 78 ? -8.744 33.483 44.797 1.00 77.19 78 ARG A O 1
ATOM 685 N N . LEU A 1 79 ? -7.982 33.764 42.707 1.00 71.12 79 LEU A N 1
ATOM 686 C CA . LEU A 1 79 ? -6.924 34.709 43.072 1.00 71.12 79 LEU A CA 1
ATOM 687 C C . LEU A 1 79 ? -7.501 36.065 43.478 1.00 71.12 79 LEU A C 1
ATOM 689 O O . LEU A 1 79 ? -7.026 36.624 44.451 1.00 71.12 79 LEU A O 1
ATOM 693 N N . GLU A 1 80 ? -8.549 36.547 42.814 1.00 70.75 80 GLU A N 1
ATOM 694 C CA . GLU A 1 80 ? -9.241 37.795 43.146 1.00 70.75 80 GLU A CA 1
ATOM 695 C C . GLU A 1 80 ? -9.981 37.696 44.489 1.00 70.75 80 GLU A C 1
ATOM 697 O O . GLU A 1 80 ? -9.930 38.628 45.282 1.00 70.75 80 GLU A O 1
ATOM 702 N N . GLU A 1 81 ? -10.585 36.550 44.821 1.00 72.31 81 GLU A N 1
ATOM 703 C CA . GLU A 1 81 ? -11.162 36.300 46.148 1.00 72.31 81 GLU A CA 1
ATOM 704 C C . GLU A 1 81 ? -10.090 36.221 47.238 1.00 72.31 81 GLU A C 1
ATOM 706 O O . GLU A 1 81 ? -10.257 36.812 48.305 1.00 72.31 81 GLU A O 1
ATOM 711 N N . VAL A 1 82 ? -8.973 35.530 46.983 1.00 70.38 82 VAL A N 1
ATOM 712 C CA . VAL A 1 82 ? -7.842 35.441 47.923 1.00 70.38 82 VAL A CA 1
ATOM 713 C C . VAL A 1 82 ? -7.149 36.793 48.079 1.00 70.38 82 VAL A C 1
ATOM 715 O O . VAL A 1 82 ? -6.773 37.153 49.191 1.00 70.38 82 VAL A O 1
ATOM 718 N N . GLU A 1 83 ? -7.019 37.569 47.008 1.00 62.03 83 GLU A N 1
ATOM 719 C CA . GLU A 1 83 ? -6.437 38.906 47.009 1.00 62.03 83 GLU A CA 1
ATOM 720 C C . GLU A 1 83 ? -7.375 39.913 47.662 1.00 62.03 83 GLU A C 1
ATOM 722 O O . GLU A 1 83 ? -6.910 40.688 48.478 1.00 62.03 83 GLU A O 1
ATOM 727 N N . LYS A 1 84 ? -8.694 39.827 47.477 1.00 65.94 84 LYS A N 1
ATOM 728 C CA . LYS A 1 84 ? -9.673 40.616 48.242 1.00 65.94 84 LYS A CA 1
ATOM 729 C C . LYS A 1 84 ? -9.635 40.274 49.737 1.00 65.94 84 LYS A C 1
ATOM 731 O O . LYS A 1 84 ? -9.719 41.170 50.575 1.00 65.94 84 LYS A O 1
ATOM 736 N N . LYS A 1 85 ? -9.431 38.998 50.093 1.00 62.44 85 LYS A N 1
ATOM 737 C CA . LYS A 1 85 ? -9.263 38.535 51.487 1.00 62.44 85 LYS A CA 1
ATOM 738 C C . LYS A 1 85 ? -7.913 38.946 52.091 1.00 62.44 85 LYS A C 1
ATOM 740 O O . LYS A 1 85 ? -7.840 39.243 53.278 1.00 62.44 85 LYS A O 1
ATOM 745 N N . ARG A 1 86 ? -6.854 38.992 51.277 1.00 53.50 86 ARG A N 1
ATOM 746 C CA . ARG A 1 86 ? -5.492 39.402 51.661 1.00 53.50 86 ARG A CA 1
ATOM 747 C C . ARG A 1 86 ? -5.330 40.922 51.703 1.00 53.50 86 ARG A C 1
ATOM 749 O O . ARG A 1 86 ? -4.689 41.425 52.613 1.00 53.50 86 ARG A O 1
ATOM 756 N N . GLN A 1 87 ? -5.937 41.660 50.781 1.00 53.47 87 GLN A N 1
ATOM 757 C CA . GLN A 1 87 ? -5.973 43.125 50.726 1.00 53.47 87 GLN A CA 1
ATOM 758 C C . GLN A 1 87 ? -6.852 43.691 51.854 1.00 53.47 87 GLN A C 1
ATOM 760 O O . GLN A 1 87 ? -6.576 44.775 52.356 1.00 53.47 87 GLN A O 1
ATOM 765 N N . ALA A 1 88 ? -7.821 42.907 52.349 1.00 57.50 88 ALA A N 1
ATOM 766 C CA . ALA A 1 88 ? -8.491 43.155 53.627 1.00 57.50 88 ALA A CA 1
ATOM 767 C C . ALA A 1 88 ? -7.595 42.915 54.867 1.00 57.50 88 ALA A C 1
ATOM 769 O O . ALA A 1 88 ? -7.938 43.385 55.948 1.00 57.50 88 ALA A O 1
ATOM 770 N N . MET A 1 89 ? -6.456 42.216 54.739 1.00 57.78 89 MET A N 1
ATOM 771 C CA . MET A 1 89 ? -5.540 41.902 55.850 1.00 57.78 89 MET A CA 1
ATOM 772 C C . MET A 1 89 ? -4.139 42.534 55.758 1.00 57.78 89 MET A C 1
ATOM 774 O O . MET A 1 89 ? -3.411 42.482 56.746 1.00 57.78 89 MET A O 1
ATOM 778 N N . MET A 1 90 ? -3.715 43.137 54.641 1.00 49.41 90 MET A N 1
ATOM 779 C CA . MET A 1 90 ? -2.336 43.631 54.517 1.00 49.41 90 MET A CA 1
ATOM 780 C C . MET A 1 90 ? -2.185 44.852 53.598 1.00 49.41 90 MET A C 1
ATOM 782 O O . MET A 1 90 ? -2.431 44.800 52.395 1.00 49.41 90 MET A O 1
ATOM 786 N N . LYS A 1 91 ? -1.708 45.941 54.214 1.00 42.19 91 LYS A N 1
ATOM 787 C CA . LYS A 1 91 ? -1.030 47.103 53.611 1.00 42.19 91 LYS A CA 1
ATOM 788 C C . LYS A 1 91 ? 0.326 46.689 52.976 1.00 42.19 91 LYS A C 1
ATOM 790 O O . LYS A 1 91 ? 0.801 45.590 53.260 1.00 42.19 91 LYS A O 1
ATOM 795 N N . PRO A 1 92 ? 0.934 47.522 52.104 1.00 45.00 92 PRO A N 1
ATOM 796 C CA . PRO A 1 92 ? 1.717 47.062 50.955 1.00 45.00 92 PRO A CA 1
ATOM 797 C C . PRO A 1 92 ? 3.220 46.896 51.225 1.00 45.00 92 PRO A C 1
ATOM 799 O O . PRO A 1 92 ? 3.807 47.664 51.983 1.00 45.00 92 PRO A O 1
ATOM 802 N N . SER A 1 93 ? 3.853 45.981 50.483 1.00 33.47 93 SER A N 1
ATOM 803 C CA . SER A 1 93 ? 5.228 46.135 49.983 1.00 33.47 93 SER A CA 1
ATOM 804 C C . SER A 1 93 ? 5.475 45.204 48.783 1.00 33.47 93 SER A C 1
ATOM 806 O O . SER A 1 93 ? 5.362 43.983 48.874 1.00 33.47 93 SER A O 1
ATOM 808 N N . ASP A 1 94 ? 5.753 45.818 47.630 1.00 31.78 94 ASP A N 1
ATOM 809 C CA . ASP A 1 94 ? 5.959 45.185 46.323 1.00 31.78 94 ASP A CA 1
ATOM 810 C C . ASP A 1 94 ? 7.419 44.792 46.070 1.00 31.78 94 ASP A C 1
ATOM 812 O O . ASP A 1 94 ? 8.345 45.488 46.492 1.00 31.78 94 ASP A O 1
ATOM 816 N N . GLY A 1 95 ? 7.626 43.743 45.262 1.00 29.64 95 GLY A N 1
ATOM 817 C CA . GLY A 1 95 ? 8.940 43.441 44.695 1.00 29.64 95 GLY A CA 1
ATOM 818 C C . GLY A 1 95 ? 9.039 42.240 43.737 1.00 29.64 95 GLY A C 1
ATOM 819 O O . GLY A 1 95 ? 9.282 41.125 44.172 1.00 29.64 95 GLY A O 1
ATOM 820 N N . VAL A 1 96 ? 9.053 42.549 42.427 1.00 33.94 96 VAL A N 1
ATOM 821 C CA . VAL A 1 96 ? 9.919 41.971 41.357 1.00 33.94 96 VAL A CA 1
ATOM 822 C C . VAL A 1 96 ? 9.458 40.755 40.499 1.00 33.94 96 VAL A C 1
ATOM 824 O O . VAL A 1 96 ? 9.564 39.595 40.870 1.00 33.94 96 VAL A O 1
ATOM 827 N N . LYS A 1 97 ? 9.070 41.102 39.252 1.00 39.28 97 LYS A N 1
ATOM 828 C CA . LYS A 1 97 ? 9.388 40.602 37.874 1.00 39.28 97 LYS A CA 1
ATOM 829 C C . LYS A 1 97 ? 10.077 39.231 37.631 1.00 39.28 97 LYS A C 1
ATOM 831 O O . LYS A 1 97 ? 11.154 38.995 38.165 1.00 39.28 97 LYS A O 1
ATOM 836 N N . LYS A 1 98 ? 9.661 38.518 36.553 1.00 32.16 98 LYS A N 1
ATOM 837 C CA . LYS A 1 98 ? 10.584 37.932 35.531 1.00 32.16 98 LYS A CA 1
ATOM 838 C C . LYS A 1 98 ? 9.937 37.610 34.159 1.00 32.16 98 LYS A C 1
ATOM 840 O O . LYS A 1 98 ? 8.755 37.313 34.062 1.00 32.16 98 LYS A O 1
ATOM 845 N N . PHE A 1 99 ? 10.787 37.706 33.131 1.00 29.86 99 PHE A N 1
ATOM 846 C CA . PHE A 1 99 ? 10.644 37.690 31.663 1.00 29.86 99 PHE A CA 1
ATOM 847 C C . PHE A 1 99 ? 10.844 36.314 30.972 1.00 29.86 99 PHE A C 1
ATOM 849 O O . PHE A 1 99 ? 11.597 35.490 31.487 1.00 29.86 99 PHE A O 1
ATOM 856 N N . GLY A 1 100 ? 10.370 36.214 29.711 1.00 33.94 100 GLY A N 1
ATOM 857 C CA . GLY A 1 100 ? 11.005 35.500 28.567 1.00 33.94 100 GLY A CA 1
ATOM 858 C C . GLY A 1 100 ? 10.479 34.083 28.260 1.00 33.94 100 GLY A C 1
ATOM 859 O O . GLY A 1 100 ? 10.100 33.378 29.179 1.00 33.94 100 GLY A O 1
ATOM 860 N N . ALA A 1 101 ? 10.424 33.543 27.032 1.00 35.31 101 ALA A N 1
ATOM 861 C CA . ALA A 1 101 ? 10.859 33.934 25.682 1.00 35.31 101 ALA A CA 1
ATOM 862 C C . ALA A 1 101 ? 10.116 33.041 24.641 1.00 35.31 101 ALA A C 1
ATOM 864 O O . ALA A 1 101 ? 9.637 31.964 24.997 1.00 35.31 101 ALA A O 1
ATOM 865 N N . LYS A 1 102 ? 10.013 33.447 23.363 1.00 38.34 102 LYS A N 1
ATOM 866 C CA . LYS A 1 102 ? 9.311 32.700 22.294 1.00 38.34 102 LYS A CA 1
ATOM 867 C C . LYS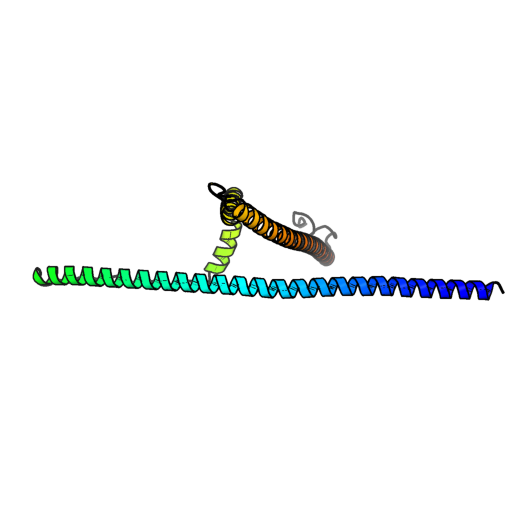 A 1 102 ? 10.115 32.759 20.987 1.00 38.34 102 LYS A C 1
ATOM 869 O O . LYS A 1 102 ? 10.521 33.849 20.598 1.00 38.34 102 LYS A O 1
ATOM 874 N N . GLY A 1 103 ? 10.268 31.628 20.288 1.00 38.28 103 GLY A N 1
ATOM 875 C CA . GLY A 1 103 ? 10.603 31.608 18.854 1.00 38.28 103 GLY A CA 1
ATOM 876 C C . GLY A 1 103 ? 11.409 30.397 18.368 1.00 38.28 103 GLY A C 1
ATOM 877 O O . GLY A 1 103 ? 12.567 30.251 18.742 1.00 38.28 103 GLY A O 1
ATOM 878 N N . GLY A 1 104 ? 10.832 29.579 17.472 1.00 39.00 104 GLY A N 1
ATOM 879 C CA . GLY A 1 104 ? 11.591 28.570 16.715 1.00 39.00 104 GLY A CA 1
ATOM 880 C C . GLY A 1 104 ? 10.778 27.528 15.927 1.00 39.00 104 GLY A C 1
ATOM 881 O O . GLY A 1 104 ? 10.977 26.339 16.137 1.00 39.00 104 GLY A O 1
ATOM 882 N N . ASP A 1 105 ? 9.900 27.933 14.999 1.00 55.56 105 ASP A N 1
ATOM 883 C CA . ASP A 1 105 ? 8.953 27.033 14.293 1.00 55.56 105 ASP A CA 1
ATOM 884 C C . ASP A 1 105 ? 9.498 26.281 13.053 1.00 55.56 105 ASP A C 1
ATOM 886 O O . ASP A 1 105 ? 8.776 25.521 12.415 1.00 55.56 105 ASP A O 1
ATOM 890 N N . LYS A 1 106 ? 10.772 26.447 12.666 1.00 54.03 106 LYS A N 1
ATOM 891 C CA . LYS A 1 106 ? 11.301 25.847 11.412 1.00 54.03 106 LYS A CA 1
ATOM 892 C C . LYS A 1 106 ? 12.158 24.588 11.585 1.00 54.03 106 LYS A C 1
ATOM 894 O O . LYS A 1 106 ? 12.403 23.894 10.604 1.00 54.03 106 LYS A O 1
ATOM 899 N N . LEU A 1 107 ? 12.567 24.250 12.809 1.00 50.88 107 LEU A N 1
ATOM 900 C CA . LEU A 1 107 ? 13.268 22.989 13.113 1.00 50.88 107 LEU A CA 1
ATOM 901 C C . LEU A 1 107 ? 12.303 21.821 13.368 1.00 50.88 107 LEU A C 1
ATOM 903 O O . LEU A 1 107 ? 12.690 20.664 13.225 1.00 50.88 107 LEU A O 1
ATOM 907 N N . SER A 1 108 ? 11.041 22.126 13.676 1.00 55.22 108 SER A N 1
ATOM 908 C CA . SER A 1 108 ? 9.990 21.155 14.001 1.00 55.22 108 SER A CA 1
ATOM 909 C C . SER A 1 108 ? 9.801 20.084 12.914 1.00 55.22 108 SER A C 1
ATOM 911 O O . SER A 1 108 ? 9.773 18.894 13.215 1.00 55.22 108 SER A O 1
ATOM 913 N N . ASN A 1 109 ? 9.795 20.477 11.635 1.00 52.12 109 ASN A N 1
ATOM 914 C CA . ASN A 1 109 ? 9.471 19.562 10.532 1.00 52.12 109 ASN A CA 1
ATOM 915 C C . ASN A 1 109 ? 10.578 18.539 10.213 1.00 52.12 109 ASN A C 1
ATOM 917 O O . ASN A 1 109 ? 10.295 17.395 9.867 1.00 52.12 109 ASN A O 1
ATOM 921 N N . ILE A 1 110 ? 11.851 18.922 10.355 1.00 53.50 110 ILE A N 1
ATOM 922 C CA . ILE A 1 110 ? 12.986 18.004 10.147 1.00 53.50 110 ILE A CA 1
ATOM 923 C C . ILE A 1 110 ? 13.168 17.101 11.374 1.00 53.50 110 ILE A C 1
ATOM 925 O O . ILE A 1 110 ? 13.501 15.923 11.237 1.00 53.50 110 ILE A O 1
ATOM 929 N N . GLN A 1 111 ? 12.915 17.639 12.571 1.00 56.25 111 GLN A N 1
ATOM 930 C CA . GLN A 1 111 ? 12.940 16.879 13.817 1.00 56.25 111 GLN A CA 1
ATOM 931 C C . GLN A 1 111 ? 11.832 15.813 13.838 1.00 56.25 111 GLN A C 1
ATOM 933 O O . GLN A 1 111 ? 12.105 14.682 14.225 1.00 56.25 111 GLN A O 1
ATOM 938 N N . ALA A 1 112 ? 10.624 16.136 13.359 1.00 55.66 112 ALA A N 1
ATOM 939 C CA . ALA A 1 112 ? 9.504 15.200 13.256 1.00 55.66 112 ALA A CA 1
ATOM 940 C C . ALA A 1 112 ? 9.807 14.036 12.295 1.00 55.66 112 ALA A C 1
ATOM 942 O O . ALA A 1 112 ? 9.676 12.876 12.679 1.00 55.66 112 ALA A O 1
ATOM 943 N N . ALA A 1 113 ? 10.337 14.326 11.100 1.00 53.38 113 ALA A N 1
ATOM 944 C CA . ALA A 1 113 ? 10.729 13.294 10.134 1.00 53.38 113 ALA A CA 1
ATOM 945 C C . ALA A 1 113 ? 11.878 12.395 10.640 1.00 53.38 113 ALA A C 1
ATOM 947 O O . ALA A 1 113 ? 11.905 11.195 10.370 1.00 53.38 113 ALA A O 1
ATOM 948 N N . LYS A 1 114 ? 12.824 12.947 11.416 1.00 54.03 114 LYS A N 1
ATOM 949 C CA . LYS A 1 114 ? 13.857 12.149 12.100 1.00 54.03 114 LYS A CA 1
ATOM 950 C C . LYS A 1 114 ? 13.305 11.345 13.279 1.00 54.03 114 LYS A C 1
ATOM 952 O O . LYS A 1 114 ? 13.793 10.247 13.527 1.00 54.03 114 LYS A O 1
ATOM 957 N N . SER A 1 115 ? 12.310 11.872 13.990 1.00 55.47 115 SER A N 1
ATOM 958 C CA . SER A 1 115 ? 11.660 11.197 15.117 1.00 55.47 115 SER A CA 1
ATOM 959 C C . SER A 1 115 ? 10.843 9.986 14.660 1.00 55.47 115 SER A C 1
ATOM 961 O O . SER A 1 115 ? 10.818 8.978 15.360 1.00 55.47 115 SER A O 1
ATOM 963 N N . GLU A 1 116 ? 10.223 10.040 13.476 1.00 52.09 116 GLU A N 1
ATOM 964 C CA . GLU A 1 116 ? 9.518 8.889 12.893 1.00 52.09 116 GLU A CA 1
ATOM 965 C C . GLU A 1 116 ? 10.469 7.781 12.419 1.00 52.09 116 GLU A C 1
ATOM 967 O O . GLU A 1 116 ? 10.149 6.601 12.546 1.00 52.09 116 GLU A O 1
ATOM 972 N N . LEU A 1 117 ? 11.672 8.135 11.953 1.00 53.97 117 LEU A N 1
ATOM 973 C CA . LEU A 1 117 ? 12.699 7.171 11.534 1.00 53.97 117 LEU A CA 1
ATOM 974 C C . LEU A 1 117 ? 13.438 6.510 12.717 1.00 53.97 117 LEU A C 1
ATOM 976 O O . LEU A 1 117 ? 14.200 5.566 12.518 1.00 53.97 117 LEU A O 1
ATOM 980 N N . GLY A 1 118 ? 13.236 7.017 13.939 1.00 58.78 118 GLY A N 1
ATOM 981 C CA . GLY A 1 118 ? 13.874 6.535 15.167 1.00 58.78 118 GLY A CA 1
ATOM 982 C C . GLY A 1 118 ? 13.059 5.514 15.963 1.00 58.78 118 GLY A C 1
ATOM 983 O O . GLY A 1 118 ? 13.539 5.053 16.998 1.00 58.78 118 GLY A O 1
ATOM 984 N N . LYS A 1 119 ? 11.843 5.164 15.520 1.00 71.62 119 LYS A N 1
ATOM 985 C CA . LYS A 1 119 ? 11.002 4.209 16.251 1.00 71.62 119 LYS A CA 1
ATOM 986 C C . LYS A 1 119 ? 11.629 2.818 16.223 1.00 71.62 119 LYS A C 1
ATOM 988 O O . LYS A 1 119 ? 11.969 2.293 15.160 1.00 71.62 119 LYS A O 1
ATOM 993 N N . THR A 1 120 ? 11.785 2.210 17.395 1.00 75.62 120 THR A N 1
ATOM 994 C CA . THR A 1 120 ? 12.292 0.837 17.490 1.00 75.62 120 THR A CA 1
ATOM 995 C C . THR A 1 120 ? 11.274 -0.132 16.885 1.00 75.62 120 THR A C 1
ATOM 997 O O . THR A 1 120 ? 10.075 0.149 16.817 1.00 75.62 120 THR A O 1
ATOM 1000 N N . LYS A 1 121 ? 11.734 -1.312 16.449 1.00 79.06 121 LYS A N 1
ATOM 1001 C CA . LYS A 1 121 ? 10.832 -2.372 15.957 1.00 79.06 121 LYS A CA 1
ATOM 1002 C C . LYS A 1 121 ? 9.727 -2.711 16.967 1.00 79.06 121 LYS A C 1
ATOM 1004 O O . LYS A 1 121 ? 8.626 -3.061 16.559 1.00 79.06 121 LYS A O 1
ATOM 1009 N N . GLU A 1 122 ? 10.033 -2.588 18.254 1.00 79.06 122 GLU A N 1
ATOM 1010 C CA . GLU A 1 122 ? 9.116 -2.830 19.365 1.00 79.06 122 GLU A CA 1
ATOM 1011 C C . GLU A 1 122 ? 8.033 -1.747 19.458 1.00 79.06 122 GLU A C 1
ATOM 1013 O O . GLU A 1 122 ? 6.852 -2.076 19.450 1.00 79.06 122 GLU A O 1
ATOM 1018 N N . GLN A 1 123 ? 8.402 -0.463 19.370 1.00 75.81 123 GLN A N 1
ATOM 1019 C CA . GLN A 1 123 ? 7.437 0.647 19.324 1.00 75.81 123 GLN A CA 1
ATOM 1020 C C . GLN A 1 123 ? 6.495 0.553 18.117 1.00 75.81 123 GLN A C 1
ATOM 1022 O O . GLN A 1 123 ? 5.295 0.782 18.239 1.00 75.81 123 GLN A O 1
ATOM 1027 N N . LEU A 1 124 ? 7.013 0.163 16.947 1.00 76.75 124 LEU A N 1
ATOM 1028 C CA . LEU A 1 124 ? 6.179 -0.063 15.760 1.00 76.75 124 LEU A CA 1
ATOM 1029 C C . LEU A 1 124 ? 5.215 -1.247 15.943 1.00 76.75 124 LEU A C 1
ATOM 1031 O O . LEU A 1 124 ? 4.095 -1.213 15.429 1.00 76.75 124 LEU A O 1
ATOM 1035 N N . ALA A 1 125 ? 5.632 -2.296 16.659 1.00 82.25 125 ALA A N 1
ATOM 1036 C CA . ALA A 1 125 ? 4.775 -3.437 16.967 1.00 82.25 125 ALA A CA 1
ATOM 1037 C C . ALA A 1 125 ? 3.668 -3.058 17.962 1.00 82.25 125 ALA A C 1
ATOM 1039 O O . ALA A 1 125 ? 2.512 -3.415 17.739 1.00 82.25 125 ALA A O 1
ATOM 1040 N N . GLU A 1 126 ? 3.987 -2.287 19.001 1.00 81.00 126 GLU A N 1
ATOM 1041 C CA . GLU A 1 126 ? 3.006 -1.769 19.962 1.00 81.00 126 GLU A CA 1
ATOM 1042 C C . GLU A 1 126 ? 1.995 -0.827 19.298 1.00 81.00 126 GLU A C 1
ATOM 1044 O O . GLU A 1 126 ? 0.786 -1.018 19.443 1.00 81.00 126 GLU A O 1
ATOM 1049 N N . GLU A 1 127 ? 2.459 0.127 18.484 1.00 78.06 127 GLU A N 1
ATOM 1050 C CA . GLU A 1 127 ? 1.580 1.007 17.704 1.00 78.06 127 GLU A CA 1
ATOM 1051 C C . GLU A 1 127 ? 0.664 0.204 16.775 1.00 78.06 127 GLU A C 1
ATOM 1053 O O . GLU A 1 127 ? -0.518 0.524 16.640 1.00 78.06 127 GLU A O 1
ATOM 1058 N N . LYS A 1 128 ? 1.175 -0.877 16.170 1.00 85.12 128 LYS A N 1
ATOM 1059 C CA . LYS A 1 128 ? 0.361 -1.788 15.359 1.00 85.12 128 LYS A CA 1
ATOM 1060 C C . LYS A 1 128 ? -0.707 -2.484 16.200 1.00 85.12 128 LYS A C 1
ATOM 1062 O O . LYS A 1 128 ? -1.850 -2.548 15.757 1.00 85.12 128 LYS A O 1
ATOM 1067 N N . VAL A 1 129 ? -0.372 -2.997 17.384 1.00 85.00 129 VAL A N 1
ATOM 1068 C CA . VAL A 1 129 ? -1.340 -3.657 18.279 1.00 85.00 129 VAL A CA 1
ATOM 1069 C C . VAL A 1 129 ? -2.444 -2.684 18.695 1.00 85.00 129 VAL A C 1
ATOM 1071 O O . VAL A 1 129 ? -3.623 -3.020 18.587 1.00 85.00 129 VAL A O 1
ATOM 1074 N N . ILE A 1 130 ? -2.084 -1.456 19.075 1.00 82.38 130 ILE A N 1
ATOM 1075 C CA . ILE A 1 130 ? -3.040 -0.400 19.440 1.00 82.38 130 ILE A CA 1
ATOM 1076 C C . ILE A 1 130 ? -3.906 -0.007 18.236 1.00 82.38 130 ILE A C 1
ATOM 1078 O O . ILE A 1 130 ? -5.127 0.096 18.335 1.00 82.38 130 ILE A O 1
ATOM 1082 N N . ALA A 1 131 ? -3.305 0.171 17.059 1.00 83.31 131 ALA A N 1
ATOM 1083 C CA . ALA A 1 131 ? -4.060 0.470 15.847 1.00 83.31 131 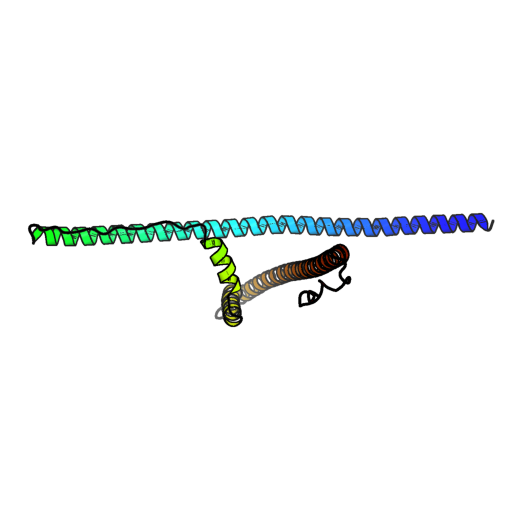ALA A CA 1
ATOM 1084 C C . ALA A 1 131 ? -5.035 -0.665 15.491 1.00 83.31 131 ALA A C 1
ATOM 1086 O O . ALA A 1 131 ? -6.132 -0.399 14.999 1.00 83.31 131 ALA A O 1
ATOM 1087 N N . MET A 1 132 ? -4.659 -1.923 15.742 1.00 84.19 132 MET A N 1
ATOM 1088 C CA . MET A 1 132 ? -5.518 -3.079 15.494 1.00 84.19 132 MET A CA 1
ATOM 1089 C C . MET A 1 132 ? -6.668 -3.188 16.485 1.00 84.19 132 MET A C 1
ATOM 1091 O O . MET A 1 132 ? -7.775 -3.467 16.041 1.00 84.19 132 MET A O 1
ATOM 1095 N N . SER A 1 133 ? -6.467 -2.896 17.770 1.00 82.44 133 SER A N 1
ATOM 1096 C CA . SER A 1 133 ? -7.565 -2.906 18.747 1.00 82.44 133 SER A CA 1
ATOM 1097 C C . SER A 1 133 ? -8.608 -1.814 18.480 1.00 82.44 133 SER A C 1
ATOM 1099 O O . SER A 1 133 ? -9.794 -2.017 18.732 1.00 82.44 133 SER A O 1
ATOM 1101 N N . ILE A 1 134 ? -8.192 -0.678 17.909 1.00 78.88 134 ILE A N 1
ATOM 1102 C CA . ILE A 1 134 ? -9.104 0.399 17.491 1.00 78.88 134 ILE A CA 1
ATOM 1103 C C . ILE A 1 134 ? -9.883 0.005 16.231 1.00 78.88 134 ILE A C 1
ATOM 1105 O O . ILE A 1 134 ? -11.085 0.251 16.141 1.00 78.88 134 ILE A O 1
ATOM 1109 N N . ARG A 1 135 ? -9.204 -0.584 15.239 1.00 80.44 135 ARG A N 1
ATOM 1110 C CA . ARG A 1 135 ? -9.815 -0.937 13.944 1.00 80.44 135 ARG A CA 1
ATOM 1111 C C . ARG A 1 135 ? -10.668 -2.201 14.014 1.00 80.44 135 ARG A C 1
ATOM 1113 O O . ARG A 1 135 ? -11.647 -2.308 13.285 1.00 80.44 135 ARG A O 1
ATOM 1120 N N . VAL A 1 136 ? -10.291 -3.146 14.868 1.00 82.31 136 VAL A N 1
ATOM 1121 C CA . VAL A 1 136 ? -10.965 -4.429 15.064 1.00 82.31 136 VAL A CA 1
ATOM 1122 C C . VAL A 1 136 ? -11.476 -4.465 16.496 1.00 82.31 136 VAL A C 1
ATOM 1124 O O . VAL A 1 136 ? -10.823 -4.982 17.402 1.00 82.31 136 VAL A O 1
ATOM 1127 N N . GLN A 1 137 ? -12.648 -3.869 16.705 1.00 80.19 137 GLN A N 1
ATOM 1128 C CA . GLN A 1 137 ? -13.283 -3.904 18.014 1.00 80.19 137 GLN A CA 1
ATOM 1129 C C . GLN A 1 137 ? -13.704 -5.338 18.375 1.00 80.19 137 GLN A C 1
ATOM 1131 O O . GLN A 1 137 ? -14.250 -6.047 17.522 1.00 80.19 137 GLN A O 1
ATOM 1136 N N . PRO A 1 138 ? -13.506 -5.765 19.635 1.00 85.69 138 PRO A N 1
ATOM 1137 C CA . PRO A 1 138 ? -14.005 -7.046 20.114 1.00 85.69 138 PRO A CA 1
ATOM 1138 C C . PRO A 1 138 ? -15.517 -7.178 19.910 1.00 85.69 138 PRO A C 1
ATOM 1140 O O . PRO A 1 138 ? -16.289 -6.244 20.147 1.00 85.69 138 PRO A O 1
ATOM 1143 N N . LEU A 1 139 ? -15.960 -8.360 19.487 1.00 86.12 139 LEU A N 1
ATOM 1144 C CA . LEU A 1 139 ? -17.378 -8.629 19.294 1.00 86.12 139 LEU A CA 1
ATOM 1145 C C . LEU A 1 139 ? -18.041 -8.876 20.648 1.00 86.12 139 LEU A C 1
ATOM 1147 O O . LEU A 1 139 ? -17.849 -9.923 21.252 1.00 86.12 139 LEU A O 1
ATOM 1151 N N . ASN A 1 140 ? -18.873 -7.939 21.095 1.00 85.19 140 ASN A N 1
ATOM 1152 C CA . ASN A 1 140 ? -19.827 -8.223 22.163 1.00 85.19 140 ASN A CA 1
ATOM 1153 C C . ASN A 1 140 ? -21.086 -8.869 21.562 1.00 85.19 140 ASN A C 1
ATOM 1155 O O . ASN A 1 140 ? -21.764 -8.228 20.749 1.00 85.19 140 ASN A O 1
ATOM 1159 N N . LEU A 1 141 ? -21.348 -10.134 21.890 1.00 88.25 141 LEU A N 1
ATOM 1160 C CA . LEU A 1 141 ? -22.481 -10.901 21.362 1.00 88.25 141 LEU A CA 1
ATOM 1161 C C . LEU A 1 141 ? -23.531 -11.245 22.429 1.00 88.25 141 LEU A C 1
ATOM 1163 O O . LEU A 1 141 ? -24.596 -11.756 22.078 1.00 88.25 141 LEU A O 1
ATOM 1167 N N . ASP A 1 142 ? -23.261 -10.945 23.699 1.00 89.75 142 ASP A N 1
ATOM 1168 C CA . ASP A 1 142 ? -24.124 -11.342 24.807 1.00 89.75 142 ASP A CA 1
ATOM 1169 C C . ASP A 1 142 ? -25.463 -10.597 24.766 1.00 89.75 142 ASP A C 1
ATOM 1171 O O . ASP A 1 142 ? -25.527 -9.380 24.585 1.00 89.75 142 ASP A O 1
ATOM 1175 N N . GLY A 1 143 ? -26.556 -11.347 24.921 1.00 87.50 143 GLY A N 1
ATOM 1176 C CA . GLY A 1 143 ? -27.916 -10.803 24.939 1.00 87.50 143 GLY A CA 1
ATOM 1177 C C . GLY A 1 143 ? -28.459 -10.332 23.582 1.00 87.50 143 GLY A C 1
ATOM 1178 O O . GLY A 1 143 ? -29.546 -9.756 23.546 1.00 87.50 143 GLY A O 1
ATOM 1179 N N . LEU A 1 144 ? -27.750 -10.571 22.469 1.00 92.00 144 LEU A N 1
ATOM 1180 C CA . LEU A 1 144 ? -28.239 -10.216 21.133 1.00 92.00 144 LEU A CA 1
ATOM 1181 C C . LEU A 1 144 ? -29.316 -11.189 20.640 1.00 92.00 144 LEU A C 1
ATOM 1183 O O . LEU A 1 144 ? -29.155 -12.408 20.675 1.00 92.00 144 LEU A O 1
ATOM 1187 N N . GLN A 1 145 ? -30.395 -10.635 20.093 1.00 93.88 145 GLN A N 1
ATOM 1188 C CA . GLN A 1 145 ? -31.453 -11.404 19.439 1.00 93.88 145 GLN A CA 1
ATOM 1189 C C . GLN A 1 145 ? -31.018 -11.897 18.043 1.00 93.88 145 GLN A C 1
ATOM 1191 O O . GLN A 1 145 ? -30.159 -11.275 17.407 1.00 93.88 145 GLN A O 1
ATOM 1196 N N . PRO A 1 146 ? -31.643 -12.955 17.485 1.00 93.19 146 PRO A N 1
ATOM 1197 C CA . PRO A 1 146 ? -31.265 -13.513 16.181 1.00 93.19 146 PRO A CA 1
ATOM 1198 C C . PRO A 1 146 ? -31.251 -12.505 15.021 1.00 93.19 146 PRO A C 1
ATOM 1200 O O . PRO A 1 146 ? -30.419 -12.607 14.120 1.00 93.19 146 PRO A O 1
ATOM 1203 N N . SER A 1 147 ? -32.144 -11.511 15.030 1.00 94.00 147 SER A N 1
ATOM 1204 C CA . SER A 1 147 ? -32.169 -10.438 14.025 1.00 94.00 147 SER A CA 1
ATOM 1205 C C . SER A 1 147 ? -30.958 -9.504 14.134 1.00 94.00 147 SER A C 1
ATOM 1207 O O . SER A 1 147 ? -30.374 -9.123 13.120 1.00 94.00 147 SER A O 1
ATOM 1209 N N . GLN A 1 148 ? -30.535 -9.181 15.357 1.00 93.00 148 GLN A N 1
ATOM 1210 C CA . GLN A 1 148 ? -29.370 -8.337 15.625 1.00 93.00 148 GLN A CA 1
ATOM 1211 C C . GLN A 1 148 ? -28.068 -9.057 15.264 1.00 93.00 148 GLN A C 1
ATOM 1213 O O . GLN A 1 148 ? -27.160 -8.438 14.712 1.00 93.00 148 GLN A O 1
ATOM 1218 N N . LEU A 1 149 ? -27.994 -10.370 15.507 1.00 92.75 149 LEU A N 1
ATOM 1219 C CA . LEU A 1 149 ? -26.862 -11.199 15.084 1.00 92.75 149 LEU A CA 1
ATOM 1220 C C . LEU A 1 149 ? -26.700 -11.207 13.558 1.00 92.75 149 LEU A C 1
ATOM 1222 O O . LEU A 1 149 ? -25.584 -11.038 13.072 1.00 92.75 149 LEU A O 1
ATOM 1226 N N . ARG A 1 150 ? -27.801 -11.327 12.801 1.00 94.44 150 ARG A N 1
ATOM 1227 C CA . ARG A 1 150 ? -27.772 -11.242 11.327 1.00 94.44 150 ARG A CA 1
ATOM 1228 C C . ARG A 1 150 ? -27.280 -9.878 10.847 1.00 94.44 150 ARG A C 1
ATOM 1230 O O . ARG A 1 150 ? -26.343 -9.820 10.063 1.00 94.44 150 ARG A O 1
ATOM 1237 N N . SER A 1 151 ? -27.826 -8.791 11.393 1.00 93.38 151 SER A N 1
ATOM 1238 C CA . SER A 1 151 ? -27.388 -7.435 11.036 1.00 93.38 151 SER A CA 1
ATOM 1239 C C . SER A 1 151 ? -25.902 -7.199 11.343 1.00 93.38 151 SER A C 1
ATOM 1241 O O . SER A 1 151 ? -25.194 -6.576 10.551 1.00 93.38 151 SER A O 1
ATOM 1243 N N . LYS A 1 152 ? -25.397 -7.743 12.458 1.00 91.44 152 LYS A N 1
ATOM 1244 C CA . LYS A 1 152 ? -23.975 -7.668 12.813 1.00 91.44 152 LYS A CA 1
ATOM 1245 C C . LYS A 1 152 ? -23.099 -8.473 11.850 1.00 91.44 152 LYS A C 1
ATOM 1247 O O . LYS A 1 152 ? -22.039 -7.986 11.465 1.00 91.44 152 LYS A O 1
ATOM 1252 N N . ALA A 1 153 ? -23.549 -9.653 11.427 1.00 92.31 153 ALA A N 1
ATOM 1253 C CA . ALA A 1 153 ? -22.862 -10.452 10.414 1.00 92.31 153 ALA A CA 1
ATOM 1254 C C . ALA A 1 153 ? -22.790 -9.722 9.061 1.00 92.31 153 ALA A C 1
ATOM 1256 O O . ALA A 1 153 ? -21.716 -9.661 8.465 1.00 92.31 153 ALA A O 1
ATOM 1257 N N . ASP A 1 154 ? -23.883 -9.093 8.623 1.00 94.25 154 ASP A N 1
ATOM 1258 C CA . ASP A 1 154 ? -23.915 -8.316 7.377 1.00 94.25 154 ASP A CA 1
ATOM 1259 C C . ASP A 1 154 ? -22.970 -7.106 7.438 1.00 94.25 154 ASP A C 1
ATOM 1261 O O . ASP A 1 154 ? -22.210 -6.844 6.503 1.00 94.25 154 ASP A O 1
ATOM 1265 N N . ALA A 1 155 ? -22.949 -6.391 8.568 1.00 90.88 155 ALA A N 1
ATOM 1266 C CA . ALA A 1 155 ? -22.026 -5.277 8.780 1.00 90.88 155 ALA A CA 1
ATOM 1267 C C . ALA A 1 155 ? -20.556 -5.731 8.752 1.00 90.88 155 ALA A C 1
ATOM 1269 O O . ALA A 1 155 ? -19.711 -5.071 8.140 1.00 90.88 155 ALA A O 1
ATOM 1270 N N . MET A 1 156 ? -20.247 -6.873 9.374 1.00 90.06 156 MET A N 1
ATOM 1271 C CA . MET A 1 156 ? -18.910 -7.468 9.323 1.00 90.06 156 MET A CA 1
ATOM 1272 C C . MET A 1 156 ? -18.529 -7.875 7.902 1.00 90.06 156 MET A C 1
ATOM 1274 O O . MET A 1 156 ? -17.406 -7.615 7.483 1.00 90.06 156 MET A O 1
ATOM 1278 N N . TRP A 1 157 ? -19.454 -8.466 7.147 1.00 94.06 157 TRP A N 1
ATOM 1279 C CA . TRP A 1 157 ? -19.218 -8.842 5.758 1.00 94.06 157 TRP A CA 1
ATOM 1280 C C . TRP A 1 157 ? -18.852 -7.629 4.894 1.00 94.06 157 TRP A C 1
ATOM 1282 O O . TRP A 1 157 ? -17.834 -7.646 4.202 1.00 94.06 157 TRP A O 1
ATOM 1292 N N . ILE A 1 158 ? -19.625 -6.543 4.993 1.00 92.88 158 ILE A N 1
ATOM 1293 C CA . ILE A 1 158 ? -19.342 -5.287 4.280 1.00 92.88 158 ILE A CA 1
ATOM 1294 C C . ILE A 1 158 ? -17.957 -4.748 4.661 1.00 92.88 158 ILE A C 1
ATOM 1296 O O . ILE A 1 158 ? -17.186 -4.339 3.789 1.00 92.88 158 ILE A O 1
ATOM 1300 N N . LEU A 1 159 ? -17.618 -4.773 5.954 1.00 89.62 159 LEU A N 1
ATOM 1301 C CA . LEU A 1 159 ? -16.315 -4.323 6.434 1.00 89.62 159 LEU A CA 1
ATOM 1302 C C . LEU A 1 159 ? -15.169 -5.187 5.889 1.00 89.62 159 LEU A C 1
ATOM 1304 O O . LEU A 1 159 ? -14.164 -4.638 5.445 1.00 89.62 159 LEU A O 1
ATOM 1308 N N . VAL A 1 160 ? -15.314 -6.513 5.878 1.00 92.94 160 VAL A N 1
ATOM 1309 C CA . VAL A 1 160 ? -14.303 -7.438 5.337 1.00 92.94 160 VAL A CA 1
ATOM 1310 C C . VAL A 1 160 ? -14.067 -7.174 3.852 1.00 92.94 160 VAL A C 1
ATOM 1312 O O . VAL A 1 160 ? -12.920 -7.025 3.439 1.00 92.94 160 VAL A O 1
ATOM 1315 N N . VAL A 1 161 ? -15.132 -7.039 3.057 1.00 94.62 161 VAL A N 1
ATOM 1316 C CA . VAL A 1 161 ? -15.019 -6.737 1.619 1.00 94.62 161 VAL A CA 1
ATOM 1317 C C . VAL A 1 161 ? -14.281 -5.415 1.388 1.00 94.62 161 VAL A C 1
ATOM 1319 O O . VAL A 1 161 ? -13.410 -5.326 0.515 1.00 94.62 161 VAL A O 1
ATOM 1322 N N . LYS A 1 162 ? -14.584 -4.389 2.192 1.00 90.00 162 LYS A N 1
ATOM 1323 C CA . LYS A 1 162 ? -13.877 -3.106 2.146 1.00 90.00 162 LYS A CA 1
ATOM 1324 C C . LYS A 1 162 ? -12.388 -3.269 2.473 1.00 90.00 162 LYS A C 1
ATOM 1326 O O . LYS A 1 162 ? -11.550 -2.813 1.699 1.00 90.00 162 LYS A O 1
ATOM 1331 N N . LEU A 1 163 ? -12.059 -3.940 3.577 1.00 90.31 163 LEU A N 1
ATOM 1332 C CA . LEU A 1 163 ? -10.675 -4.135 4.020 1.00 90.31 163 LEU A CA 1
ATOM 1333 C C . LEU A 1 163 ? -9.845 -4.953 3.022 1.00 90.31 163 LEU A C 1
ATOM 1335 O O . LEU A 1 163 ? -8.692 -4.607 2.776 1.00 90.31 163 LEU A O 1
ATOM 1339 N N . GLU A 1 164 ? -10.414 -5.992 2.408 1.00 94.62 164 GLU A N 1
ATOM 1340 C CA . GLU A 1 164 ? -9.721 -6.758 1.360 1.00 94.62 164 GLU A CA 1
ATOM 1341 C C . GLU A 1 164 ? -9.457 -5.908 0.111 1.00 94.62 164 GLU A C 1
ATOM 1343 O O . GLU A 1 164 ? -8.387 -5.993 -0.492 1.00 94.62 164 GLU A O 1
ATOM 1348 N N . THR A 1 165 ? -10.388 -5.020 -0.243 1.00 92.25 165 THR A N 1
ATOM 1349 C CA . THR A 1 165 ? -10.189 -4.084 -1.357 1.00 92.25 165 THR A CA 1
ATOM 1350 C C . THR A 1 165 ? -9.064 -3.089 -1.053 1.00 92.25 165 THR A C 1
ATOM 1352 O O . THR A 1 165 ? -8.186 -2.868 -1.888 1.00 92.25 165 THR A O 1
ATOM 1355 N N . GLU A 1 166 ? -9.052 -2.509 0.150 1.00 90.19 166 GLU A N 1
ATOM 1356 C CA . GLU A 1 166 ? -7.995 -1.590 0.591 1.00 90.19 166 GLU A CA 1
ATOM 1357 C C . GLU A 1 166 ? -6.625 -2.277 0.637 1.00 90.19 166 GLU A C 1
ATOM 1359 O O . GLU A 1 166 ? -5.623 -1.711 0.191 1.00 90.19 166 GLU A O 1
ATOM 1364 N N . LYS A 1 167 ? -6.578 -3.516 1.139 1.00 94.69 167 LYS A N 1
ATOM 1365 C CA . LYS A 1 167 ? -5.365 -4.335 1.176 1.00 94.69 167 LYS A CA 1
ATOM 1366 C C . LYS A 1 167 ? -4.822 -4.586 -0.229 1.00 94.69 167 LYS A C 1
ATOM 1368 O O . LYS A 1 167 ? -3.639 -4.343 -0.450 1.00 94.69 167 LYS A O 1
ATOM 1373 N N . TYR A 1 168 ? -5.671 -4.992 -1.174 1.00 95.06 168 TYR A N 1
ATOM 1374 C CA . TYR A 1 168 ? -5.271 -5.188 -2.569 1.00 95.06 168 TYR A CA 1
ATOM 1375 C C . TYR A 1 168 ? -4.642 -3.920 -3.168 1.00 95.06 168 TYR A C 1
ATOM 1377 O O . TYR A 1 168 ? -3.559 -3.968 -3.752 1.00 95.06 168 TYR A O 1
ATOM 1385 N N . ASP A 1 169 ? -5.277 -2.760 -2.976 1.00 90.75 169 ASP A N 1
ATOM 1386 C CA . ASP A 1 169 ? -4.759 -1.486 -3.486 1.00 90.75 169 ASP A CA 1
ATOM 1387 C C . ASP A 1 169 ? -3.404 -1.111 -2.851 1.00 90.75 169 ASP A C 1
ATOM 1389 O O . ASP A 1 169 ? -2.522 -0.571 -3.532 1.00 90.75 169 ASP A O 1
ATOM 1393 N N . MET A 1 170 ? -3.206 -1.403 -1.559 1.00 92.06 170 MET A N 1
ATOM 1394 C CA . MET A 1 170 ? -1.914 -1.205 -0.895 1.00 92.06 170 MET A CA 1
ATOM 1395 C C . MET A 1 170 ? -0.837 -2.161 -1.415 1.00 92.06 170 MET A C 1
ATOM 1397 O O . MET A 1 170 ? 0.294 -1.730 -1.640 1.00 92.06 170 MET A O 1
ATOM 1401 N N . GLU A 1 171 ? -1.175 -3.427 -1.648 1.00 92.75 171 GLU A N 1
ATOM 1402 C CA . GLU A 1 171 ? -0.256 -4.414 -2.218 1.00 92.75 171 GLU A CA 1
ATOM 1403 C C . GLU A 1 171 ? 0.184 -4.025 -3.635 1.00 92.75 171 GLU A C 1
ATOM 1405 O O . GLU A 1 171 ? 1.376 -4.063 -3.943 1.00 92.75 171 GLU A O 1
ATOM 1410 N N . GLU A 1 172 ? -0.738 -3.565 -4.484 1.00 92.06 172 GLU A N 1
ATOM 1411 C CA . GLU A 1 172 ? -0.411 -3.079 -5.830 1.00 92.06 172 GLU A CA 1
ATOM 1412 C C . GLU A 1 172 ? 0.472 -1.823 -5.795 1.00 92.06 172 GLU A C 1
ATOM 1414 O O . GLU A 1 172 ? 1.441 -1.711 -6.554 1.00 92.06 172 GLU A O 1
ATOM 1419 N N . ARG A 1 173 ? 0.196 -0.887 -4.876 1.00 92.62 173 ARG A N 1
ATOM 1420 C CA . ARG A 1 173 ? 1.054 0.289 -4.669 1.00 92.62 173 ARG A CA 1
ATOM 1421 C C . ARG A 1 173 ? 2.462 -0.119 -4.242 1.00 92.62 173 ARG A C 1
ATOM 1423 O O . ARG A 1 173 ? 3.427 0.424 -4.774 1.00 92.62 173 ARG A O 1
ATOM 1430 N N . MET A 1 174 ? 2.578 -1.067 -3.318 1.00 91.31 174 MET A N 1
ATOM 1431 C CA . MET A 1 174 ? 3.863 -1.579 -2.846 1.00 91.31 174 MET A CA 1
ATOM 1432 C C . MET A 1 174 ? 4.647 -2.247 -3.984 1.00 91.31 174 MET A C 1
ATOM 1434 O O . MET A 1 174 ? 5.810 -1.909 -4.191 1.00 91.31 174 MET A O 1
ATOM 1438 N N . LYS A 1 175 ? 4.007 -3.096 -4.803 1.00 90.25 175 LYS A N 1
ATOM 1439 C CA . LYS A 1 175 ? 4.643 -3.686 -5.999 1.00 90.25 175 LYS A CA 1
ATOM 1440 C C . LYS A 1 175 ? 5.165 -2.616 -6.956 1.00 90.25 175 LYS A C 1
ATOM 1442 O O . LYS A 1 175 ? 6.264 -2.748 -7.499 1.00 90.25 175 LYS A O 1
ATOM 1447 N N . ARG A 1 176 ? 4.391 -1.546 -7.166 1.00 87.56 176 ARG A N 1
ATOM 1448 C CA . ARG A 1 176 ? 4.802 -0.427 -8.020 1.00 87.56 176 ARG A CA 1
ATOM 1449 C C . ARG A 1 176 ? 6.008 0.314 -7.441 1.00 87.56 176 ARG A C 1
ATOM 1451 O O . ARG A 1 176 ? 6.959 0.565 -8.174 1.00 87.56 176 ARG A O 1
ATOM 1458 N N . GLN A 1 177 ? 5.994 0.608 -6.143 1.00 85.06 177 GLN A N 1
ATOM 1459 C CA . GLN A 1 177 ? 7.120 1.238 -5.450 1.00 85.06 177 GLN A CA 1
ATOM 1460 C C . GLN A 1 177 ? 8.384 0.374 -5.517 1.00 85.06 177 GLN A C 1
ATOM 1462 O O . GLN A 1 177 ? 9.462 0.897 -5.786 1.00 85.06 177 GLN A O 1
ATOM 1467 N N . ASP A 1 178 ? 8.262 -0.943 -5.347 1.00 89.06 1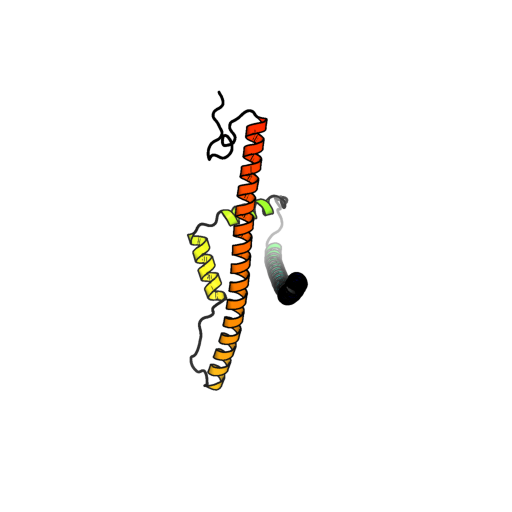78 ASP A N 1
ATOM 1468 C CA . ASP A 1 178 ? 9.385 -1.875 -5.481 1.00 89.06 178 ASP A CA 1
ATOM 1469 C C . ASP A 1 178 ? 9.973 -1.875 -6.893 1.00 89.06 178 ASP A C 1
ATOM 1471 O O . ASP A 1 178 ? 11.196 -1.917 -7.060 1.00 89.06 178 ASP A O 1
ATOM 1475 N N . TYR A 1 179 ? 9.119 -1.818 -7.918 1.00 90.69 179 TYR A N 1
ATOM 1476 C CA . TYR A 1 179 ? 9.557 -1.663 -9.301 1.00 90.69 179 TYR A CA 1
ATOM 1477 C C . TYR A 1 179 ? 10.307 -0.338 -9.500 1.00 90.69 179 TYR A C 1
ATOM 1479 O O . TYR A 1 179 ? 11.442 -0.347 -9.980 1.00 90.69 179 TYR A O 1
ATOM 1487 N N . ASP A 1 180 ? 9.719 0.782 -9.072 1.00 88.75 180 ASP A N 1
ATOM 1488 C CA . ASP A 1 180 ? 10.323 2.108 -9.222 1.00 88.75 180 ASP A CA 1
ATOM 1489 C C . ASP A 1 180 ? 11.674 2.183 -8.472 1.00 88.75 180 ASP A C 1
ATOM 1491 O O . ASP A 1 180 ? 12.655 2.714 -8.994 1.00 88.75 180 ASP A O 1
ATOM 1495 N N . LEU A 1 181 ? 11.787 1.571 -7.285 1.00 89.50 181 LEU A N 1
ATOM 1496 C CA . LEU A 1 181 ? 13.046 1.468 -6.534 1.00 89.50 181 LEU A CA 1
ATOM 1497 C C . LEU A 1 181 ? 14.110 0.640 -7.266 1.00 89.50 181 LEU A C 1
ATOM 1499 O O . LEU A 1 181 ? 15.289 1.006 -7.241 1.00 89.50 181 LEU A O 1
ATOM 1503 N N . LYS A 1 182 ? 13.731 -0.470 -7.911 1.00 90.31 182 LYS A N 1
ATOM 1504 C CA . LYS A 1 182 ? 14.658 -1.268 -8.734 1.00 90.31 182 LYS A CA 1
ATOM 1505 C C . LYS A 1 182 ? 15.162 -0.459 -9.927 1.00 90.31 182 LYS A C 1
ATOM 1507 O O . LYS A 1 182 ? 16.366 -0.441 -10.175 1.00 90.31 182 LYS A O 1
ATOM 1512 N N . GLU A 1 183 ? 14.270 0.249 -10.616 1.00 89.19 183 GLU A N 1
ATOM 1513 C CA . GLU A 1 183 ? 14.628 1.091 -11.759 1.00 89.19 183 GLU A CA 1
ATOM 1514 C C . GLU A 1 183 ? 15.555 2.245 -11.348 1.00 89.19 183 GLU A C 1
ATOM 1516 O O . GLU A 1 183 ? 16.569 2.496 -12.002 1.00 89.19 183 GLU A O 1
ATOM 1521 N N . LEU A 1 184 ? 15.265 2.910 -10.225 1.00 89.75 184 LEU A N 1
ATOM 1522 C CA . LEU A 1 184 ? 16.115 3.969 -9.679 1.00 89.75 184 LEU A CA 1
ATOM 1523 C C . LEU A 1 184 ? 17.516 3.462 -9.325 1.00 89.75 184 LEU A C 1
ATOM 1525 O O . LEU A 1 184 ? 18.497 4.137 -9.639 1.00 89.75 184 LEU A O 1
ATOM 1529 N N . ARG A 1 185 ? 17.631 2.270 -8.724 1.00 85.69 185 ARG A N 1
ATOM 1530 C CA . ARG A 1 185 ? 18.936 1.653 -8.435 1.00 85.69 185 ARG A CA 1
ATOM 1531 C C . ARG A 1 185 ? 19.723 1.357 -9.709 1.00 85.69 185 ARG A C 1
ATOM 1533 O O . ARG A 1 185 ? 20.921 1.626 -9.746 1.00 85.69 185 ARG A O 1
ATOM 1540 N N . GLU A 1 186 ? 19.074 0.854 -10.757 1.00 89.88 186 GLU A N 1
ATOM 1541 C CA . GLU A 1 186 ? 19.758 0.575 -12.025 1.00 89.88 186 GLU A CA 1
ATOM 1542 C C . GLU A 1 186 ? 20.193 1.869 -12.729 1.00 89.88 186 GLU A C 1
ATOM 1544 O O . GLU A 1 186 ? 21.337 1.984 -13.169 1.00 89.88 186 GLU A O 1
ATOM 1549 N N . ARG A 1 187 ? 19.340 2.901 -12.744 1.00 85.00 187 ARG A N 1
ATOM 1550 C CA . ARG A 1 187 ? 19.706 4.238 -13.246 1.00 85.00 187 ARG A CA 1
ATOM 1551 C C . ARG A 1 187 ? 20.885 4.828 -12.476 1.00 85.00 187 ARG A C 1
ATOM 1553 O O . ARG A 1 187 ? 21.816 5.351 -13.086 1.00 85.00 187 ARG A O 1
ATOM 1560 N N . GLN A 1 188 ? 20.880 4.714 -11.148 1.00 87.25 188 GLN A N 1
ATOM 1561 C CA . GLN A 1 188 ? 21.995 5.144 -10.306 1.00 87.25 188 GLN A CA 1
ATOM 1562 C C . GLN A 1 188 ? 23.280 4.387 -10.669 1.00 87.25 188 GLN A C 1
ATOM 1564 O O . GLN A 1 188 ? 24.333 5.006 -10.824 1.00 87.25 188 GLN A O 1
ATOM 1569 N N . LYS A 1 189 ? 23.201 3.066 -10.871 1.00 87.69 189 LYS A N 1
ATOM 1570 C CA . LYS A 1 189 ? 24.339 2.249 -11.303 1.00 87.69 189 LYS A CA 1
ATOM 1571 C C . LYS A 1 189 ? 24.887 2.717 -12.652 1.00 87.69 189 LYS A C 1
ATOM 1573 O O . LYS A 1 189 ? 26.092 2.910 -12.782 1.00 87.69 189 LYS A O 1
ATOM 1578 N N . GLN A 1 190 ? 24.024 2.971 -13.633 1.00 87.44 190 GLN A N 1
ATOM 1579 C CA . GLN A 1 190 ? 24.429 3.489 -14.945 1.00 87.44 190 GLN A CA 1
ATOM 1580 C C . GLN A 1 190 ? 25.101 4.864 -14.849 1.00 87.44 190 GLN A C 1
ATOM 1582 O O . GLN A 1 190 ? 26.145 5.080 -15.465 1.00 87.44 190 GLN A O 1
ATOM 1587 N N . GLN A 1 191 ? 24.561 5.776 -14.036 1.00 86.94 191 GLN A N 1
ATOM 1588 C CA . GLN A 1 191 ? 25.181 7.081 -13.788 1.00 86.94 191 GLN A CA 1
ATOM 1589 C C . GLN A 1 191 ? 26.573 6.943 -13.155 1.00 86.94 191 GLN A C 1
ATOM 1591 O O . GLN A 1 191 ? 27.504 7.644 -13.556 1.00 86.94 191 GLN A O 1
ATOM 1596 N N . LEU A 1 192 ? 26.739 6.027 -12.196 1.00 86.88 192 LEU A N 1
ATOM 1597 C CA . LEU A 1 192 ? 28.029 5.753 -11.557 1.00 86.88 192 LEU A CA 1
ATOM 1598 C C . LEU A 1 192 ? 29.039 5.152 -12.544 1.00 86.88 192 LEU A C 1
ATOM 1600 O O . LEU A 1 192 ? 30.182 5.606 -12.569 1.00 86.88 192 LEU A O 1
ATOM 1604 N N . ARG A 1 193 ? 28.610 4.232 -13.417 1.00 86.88 193 ARG A N 1
ATOM 1605 C CA . ARG A 1 193 ? 29.437 3.670 -14.501 1.00 86.88 193 ARG A CA 1
ATOM 1606 C C . ARG A 1 193 ? 29.916 4.740 -15.482 1.00 86.88 193 ARG A C 1
ATOM 1608 O O . ARG A 1 193 ? 31.106 4.840 -15.766 1.00 86.88 193 ARG A O 1
ATOM 1615 N N . GLN A 1 194 ? 29.012 5.602 -15.953 1.00 88.12 194 GLN A N 1
ATOM 1616 C CA . GLN A 1 194 ? 29.373 6.720 -16.836 1.00 88.12 194 GLN A CA 1
ATOM 1617 C C . GLN A 1 194 ? 30.325 7.707 -16.150 1.00 88.12 194 GLN A C 1
ATOM 1619 O O . GLN A 1 194 ? 31.250 8.226 -16.775 1.00 88.12 194 GLN A O 1
ATOM 1624 N N . LYS A 1 195 ? 30.115 7.970 -14.855 1.00 88.75 195 LYS A N 1
ATOM 1625 C CA . LYS A 1 195 ? 30.997 8.826 -14.057 1.00 88.75 195 LYS A CA 1
ATOM 1626 C C . LYS A 1 195 ? 32.385 8.209 -13.880 1.00 88.75 195 LYS A C 1
ATOM 1628 O O . LYS A 1 195 ? 33.355 8.960 -13.873 1.00 88.75 195 LYS A O 1
ATOM 1633 N N . ALA A 1 196 ? 32.483 6.888 -13.745 1.00 86.88 196 ALA A N 1
ATOM 1634 C CA . ALA A 1 196 ? 33.757 6.182 -13.650 1.00 86.88 196 ALA A CA 1
ATOM 1635 C C . ALA A 1 196 ? 34.534 6.279 -14.971 1.00 86.88 196 ALA A C 1
ATOM 1637 O O . ALA A 1 196 ? 35.663 6.765 -14.966 1.00 86.88 196 ALA A O 1
ATOM 1638 N N . LEU A 1 197 ? 33.873 5.996 -16.100 1.00 86.44 197 LEU A N 1
ATOM 1639 C CA . LEU A 1 197 ? 34.439 6.159 -17.446 1.00 86.44 197 LEU A CA 1
ATOM 1640 C C . LEU A 1 197 ? 34.953 7.582 -17.703 1.00 86.44 197 LEU A C 1
ATOM 1642 O O . LEU A 1 197 ? 36.084 7.762 -18.143 1.00 86.44 197 LEU A O 1
ATOM 1646 N N . LYS A 1 198 ? 34.164 8.614 -17.364 1.00 88.94 198 LYS A N 1
ATOM 1647 C CA . LYS A 1 198 ? 34.586 10.025 -17.490 1.00 88.94 198 LYS A CA 1
ATOM 1648 C C . LYS A 1 198 ? 35.806 10.380 -16.637 1.00 88.94 198 LYS A C 1
ATOM 1650 O O . LYS A 1 198 ? 36.484 11.355 -16.934 1.00 88.94 198 LYS A O 1
ATOM 1655 N N . LYS A 1 199 ? 36.060 9.627 -15.566 1.00 86.50 199 LYS A N 1
ATOM 1656 C CA . LYS A 1 199 ? 37.223 9.793 -14.686 1.00 86.50 199 LYS A CA 1
ATOM 1657 C C . LYS A 1 199 ? 38.406 8.902 -15.081 1.00 86.50 199 LYS A C 1
ATOM 1659 O O . LYS A 1 199 ? 39.387 8.882 -14.349 1.00 86.50 199 LYS A O 1
ATOM 1664 N N . GLY A 1 200 ? 38.311 8.160 -16.189 1.00 84.94 200 GLY A N 1
ATOM 1665 C CA . GLY A 1 200 ? 39.329 7.189 -16.597 1.00 84.94 200 GLY A CA 1
ATOM 1666 C C . GLY A 1 200 ? 39.438 5.984 -15.658 1.00 84.94 200 GLY A C 1
ATOM 1667 O O . GLY A 1 200 ? 40.447 5.288 -15.673 1.00 84.94 200 GLY A O 1
ATOM 1668 N N . LEU A 1 201 ? 38.424 5.756 -14.818 1.00 84.12 201 LEU A N 1
ATOM 1669 C CA . LEU A 1 201 ? 38.350 4.610 -13.917 1.00 84.12 201 LEU A CA 1
ATOM 1670 C C . LEU A 1 201 ? 37.625 3.450 -14.605 1.00 84.12 201 LEU A C 1
ATOM 1672 O O . LEU A 1 201 ? 36.825 3.662 -15.520 1.00 84.12 201 LEU A O 1
ATOM 1676 N N . ASP A 1 202 ? 37.858 2.233 -14.112 1.00 82.06 202 ASP A N 1
ATOM 1677 C CA . ASP A 1 202 ? 37.099 1.055 -14.530 1.00 82.06 202 ASP A CA 1
ATOM 1678 C C . ASP A 1 202 ? 35.585 1.263 -14.342 1.00 82.06 202 ASP A C 1
ATOM 1680 O O . ASP A 1 202 ? 35.135 1.940 -13.413 1.00 82.06 202 ASP A O 1
ATOM 1684 N N . VAL A 1 203 ? 34.787 0.667 -15.226 1.00 78.94 203 VAL A N 1
ATOM 1685 C CA . VAL A 1 203 ? 33.340 0.891 -15.343 1.00 78.94 203 VAL A CA 1
ATOM 1686 C C . VAL A 1 203 ? 32.614 0.564 -14.034 1.00 78.94 203 VAL A C 1
ATOM 1688 O O . VAL A 1 203 ? 31.654 1.243 -13.679 1.00 78.94 203 VAL A O 1
ATOM 1691 N N . GLU A 1 204 ? 33.096 -0.413 -13.264 1.00 82.69 204 GLU A N 1
ATOM 1692 C CA . GLU A 1 204 ? 32.517 -0.801 -11.969 1.00 82.69 204 GLU A CA 1
ATOM 1693 C C . GLU A 1 204 ? 33.198 -0.139 -10.755 1.00 82.69 204 GLU A C 1
ATOM 1695 O O . GLU A 1 204 ? 32.797 -0.366 -9.614 1.00 82.69 204 GLU A O 1
ATOM 1700 N N . ALA A 1 205 ? 34.186 0.738 -10.954 1.00 80.00 205 ALA A N 1
ATOM 1701 C CA . ALA A 1 205 ? 34.964 1.318 -9.855 1.00 80.00 205 ALA A CA 1
ATOM 1702 C C . ALA A 1 205 ? 34.118 2.137 -8.860 1.00 80.00 205 ALA A C 1
ATOM 1704 O O . ALA A 1 205 ? 34.501 2.286 -7.703 1.00 80.00 205 ALA A O 1
ATOM 1705 N N . LEU A 1 206 ? 32.972 2.678 -9.295 1.00 80.88 206 LEU A N 1
ATOM 1706 C CA . LEU A 1 206 ? 32.074 3.502 -8.473 1.00 80.88 206 LEU A CA 1
ATOM 1707 C C . LEU A 1 206 ? 30.761 2.805 -8.082 1.00 80.88 206 LEU A C 1
ATOM 1709 O O . LEU A 1 206 ? 29.930 3.435 -7.432 1.00 80.88 206 LEU A O 1
ATOM 1713 N N . THR A 1 207 ? 30.539 1.551 -8.484 1.00 76.62 207 THR A N 1
ATOM 1714 C CA . THR A 1 207 ? 29.283 0.816 -8.225 1.00 76.62 207 THR A CA 1
ATOM 1715 C C . THR A 1 207 ? 29.348 -0.063 -6.970 1.00 76.62 207 THR A C 1
ATOM 1717 O O . THR A 1 207 ? 28.312 -0.527 -6.490 1.00 76.62 207 THR A O 1
ATOM 1720 N N . GLY A 1 208 ? 30.548 -0.289 -6.425 1.00 71.50 208 GLY A N 1
ATOM 1721 C CA . GLY A 1 208 ? 30.783 -1.073 -5.212 1.00 71.50 208 GLY A CA 1
ATOM 1722 C C . GLY A 1 208 ? 30.382 -0.367 -3.908 1.00 71.50 208 GLY A C 1
ATOM 1723 O O . GLY A 1 208 ? 30.128 0.834 -3.867 1.00 71.50 208 GLY A O 1
ATOM 1724 N N . LYS A 1 209 ? 30.366 -1.123 -2.798 1.00 71.69 209 LYS A N 1
ATOM 1725 C CA . LYS A 1 209 ? 30.076 -0.599 -1.441 1.00 71.69 209 LYS A CA 1
ATOM 1726 C C . LYS A 1 209 ? 31.090 0.435 -0.950 1.00 71.69 209 LYS A C 1
ATOM 1728 O O . LYS A 1 209 ? 30.769 1.230 -0.070 1.00 71.69 209 LYS A O 1
ATOM 1733 N N . HIS A 1 210 ? 32.308 0.384 -1.474 1.00 72.38 210 HIS A N 1
ATOM 1734 C CA . HIS A 1 210 ? 33.408 1.235 -1.055 1.00 72.38 210 HIS A CA 1
ATOM 1735 C C . HIS A 1 210 ? 33.925 2.028 -2.255 1.00 72.38 210 HIS A C 1
ATOM 1737 O O . HIS A 1 210 ? 33.999 1.469 -3.352 1.00 72.38 210 HIS A O 1
ATOM 1743 N N . PRO A 1 211 ? 34.272 3.312 -2.067 1.00 71.75 211 PRO A N 1
ATOM 1744 C CA . PRO A 1 211 ? 34.859 4.117 -3.127 1.00 71.75 211 PRO A CA 1
ATOM 1745 C C . PRO A 1 211 ? 36.190 3.507 -3.604 1.00 71.75 211 PRO A C 1
ATOM 1747 O O . PRO A 1 211 ? 36.881 2.845 -2.821 1.00 71.75 211 PRO A O 1
ATOM 1750 N N . PRO A 1 212 ? 36.563 3.726 -4.875 1.00 69.12 212 PRO A N 1
ATOM 1751 C CA . PRO A 1 212 ? 37.779 3.166 -5.439 1.00 69.12 212 PRO A CA 1
ATOM 1752 C C . PRO A 1 212 ? 39.000 3.768 -4.746 1.00 69.12 212 PRO A C 1
ATOM 1754 O O . PRO A 1 212 ? 39.022 4.959 -4.422 1.00 69.12 212 PRO A O 1
ATOM 1757 N N . LYS A 1 213 ? 40.014 2.929 -4.505 1.00 67.56 213 LYS A N 1
ATOM 1758 C CA . LYS A 1 213 ? 41.285 3.370 -3.924 1.00 67.56 213 LYS A CA 1
ATOM 1759 C C . LYS A 1 213 ? 41.963 4.320 -4.910 1.00 67.56 213 LYS A C 1
ATOM 1761 O O . LYS A 1 213 ? 42.143 3.972 -6.073 1.00 67.56 213 LYS A O 1
ATOM 1766 N N . ILE A 1 214 ? 42.291 5.516 -4.436 1.00 62.66 214 ILE A N 1
ATOM 1767 C CA . ILE A 1 214 ? 43.070 6.498 -5.189 1.00 62.66 214 ILE A CA 1
ATOM 1768 C C . ILE A 1 214 ? 44.507 5.958 -5.237 1.00 62.66 214 ILE A C 1
ATOM 1770 O O . ILE A 1 214 ? 45.039 5.609 -4.182 1.00 62.66 214 ILE A O 1
ATOM 1774 N N . GLN A 1 215 ? 45.068 5.804 -6.439 1.00 59.34 215 GLN A N 1
ATOM 1775 C CA . GLN A 1 215 ? 46.499 5.542 -6.635 1.00 59.34 215 GLN A CA 1
ATOM 1776 C C . GLN A 1 215 ? 47.285 6.845 -6.534 1.00 59.34 215 GLN A C 1
ATOM 1778 O O . GLN A 1 215 ? 46.755 7.874 -7.014 1.00 59.34 215 GLN A O 1
#